Protein AF-A0A537B8C2-F1 (afdb_monomer)

Sequence (230 aa):
YSGAIWTQGSPRIEETVYWLNLLIDTTLPICGNASQRQHGMISNDGDKNLVDSTEFIVSRVWADESGNNRVGVVLIQDQRIFSARDVQKADARPGGYTVTGGHGGIVGAVGHEAPPTLTYIPARRHTHQSHVNIARLPAEVRGVKRAANHVAMIQVAIKNEAGELLDSAIPKVAIVKDANYSAERINEDLDDGVDLYALISRNLERHPLAGFVLEGHAPFGTITSATRAR

Mean predicted aligned error: 7.42 Å

Foldseek 3Di:
DLEEEAEDADQCQLVVLVVQFQAAQDQHEYEYEYWLDDPPDPPIFRVVQVVQVVLVSVVLLQADPVGGGQATYWYRFPQFTFRSVFWDQQDSDHVRIDGPDPPDGRQWGTDDVDGTDGPDTDPDATHNRRCNYLVNPDQWDWFWADDPPDIDIDIDGQADPVSDGDPLQPEAEDEDEDDLDDPDQDDPDPVVCPVVVVVVNCCRHRPRRYDYDYQADPPPRHHSCVVNVD

Structure (mmCIF, N/CA/C/O backbone):
data_AF-A0A537B8C2-F1
#
_entry.id   AF-A0A537B8C2-F1
#
loop_
_atom_site.group_PDB
_atom_site.id
_atom_site.type_symbol
_atom_site.label_atom_id
_atom_site.label_alt_id
_atom_site.label_comp_id
_atom_site.label_asym_id
_atom_site.label_entity_id
_atom_site.label_seq_id
_atom_site.pdbx_PDB_ins_code
_atom_site.Cartn_x
_atom_site.Cartn_y
_atom_site.Cartn_z
_atom_site.occupancy
_atom_site.B_iso_or_equiv
_atom_site.auth_seq_id
_atom_site.auth_comp_id
_atom_site.auth_asym_id
_atom_site.auth_atom_id
_atom_site.pdbx_PDB_model_num
ATOM 1 N N . TYR A 1 1 ? -12.387 -14.702 9.014 1.00 88.94 1 TYR A N 1
ATOM 2 C CA . TYR A 1 1 ? -11.660 -13.712 9.841 1.00 88.94 1 TYR A CA 1
ATOM 3 C C . TYR A 1 1 ? -12.431 -12.397 9.813 1.00 88.94 1 TYR A C 1
ATOM 5 O O . TYR A 1 1 ? -13.128 -12.163 8.836 1.00 88.94 1 TYR A O 1
ATOM 13 N N . SER A 1 2 ? -12.348 -11.567 10.859 1.00 95.94 2 SER A N 1
ATOM 14 C CA . SER A 1 2 ? -13.041 -10.257 10.910 1.00 95.94 2 SER A CA 1
ATOM 15 C C . SER A 1 2 ? -12.247 -9.121 10.253 1.00 95.94 2 SER A C 1
ATOM 17 O O . SER A 1 2 ? -12.780 -8.043 10.020 1.00 95.94 2 SER A O 1
ATOM 19 N N . GLY A 1 3 ? -10.971 -9.367 9.966 1.00 97.62 3 GLY A N 1
ATOM 20 C CA . GLY A 1 3 ? -10.005 -8.422 9.423 1.00 97.62 3 GLY A CA 1
ATOM 21 C C . GLY A 1 3 ? -8.606 -9.026 9.490 1.00 97.62 3 GLY A C 1
ATOM 22 O O . GLY A 1 3 ? -8.461 -10.200 9.846 1.00 97.62 3 GLY A O 1
ATOM 23 N N . ALA A 1 4 ? -7.591 -8.230 9.172 1.00 98.25 4 ALA A N 1
ATOM 24 C CA . ALA A 1 4 ? -6.191 -8.615 9.299 1.00 98.25 4 ALA A CA 1
ATOM 25 C C . ALA A 1 4 ? -5.355 -7.497 9.933 1.00 98.25 4 ALA A C 1
ATOM 27 O O . ALA A 1 4 ? -5.652 -6.313 9.767 1.00 98.25 4 ALA A O 1
ATOM 28 N N . ILE A 1 5 ? -4.286 -7.893 10.622 1.00 98.38 5 ILE A N 1
ATOM 29 C CA . ILE A 1 5 ? -3.252 -6.992 11.129 1.00 98.38 5 ILE A CA 1
ATOM 30 C C . ILE A 1 5 ? -1.926 -7.374 10.467 1.00 98.38 5 ILE A C 1
ATOM 32 O O . ILE A 1 5 ? -1.531 -8.538 10.497 1.00 98.38 5 ILE A O 1
ATOM 36 N N . TRP A 1 6 ? -1.254 -6.397 9.864 1.00 98.12 6 TRP A N 1
ATOM 37 C CA . TRP A 1 6 ? 0.049 -6.540 9.227 1.00 98.12 6 TRP A CA 1
ATOM 38 C C . TRP A 1 6 ? 1.121 -5.851 10.068 1.00 98.12 6 TRP A C 1
ATOM 40 O O . TRP A 1 6 ?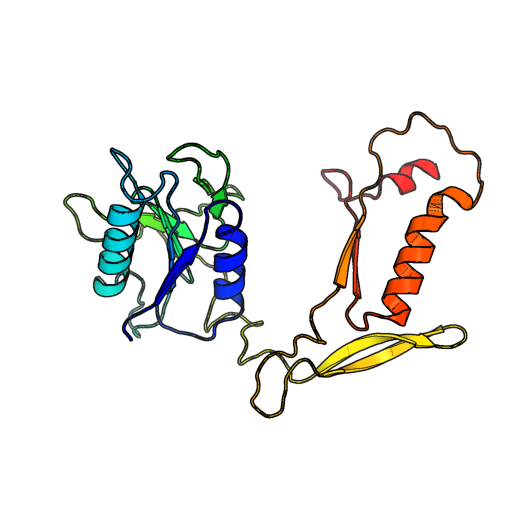 1.144 -4.623 10.169 1.00 98.12 6 TRP A O 1
ATOM 50 N N . THR A 1 7 ? 2.029 -6.627 10.655 1.00 96.75 7 THR A N 1
ATOM 51 C CA . THR A 1 7 ? 3.142 -6.090 11.440 1.00 96.75 7 THR A CA 1
ATOM 52 C C . THR A 1 7 ? 4.403 -5.979 10.590 1.00 96.75 7 THR A C 1
ATOM 54 O O . THR A 1 7 ? 4.792 -6.911 9.888 1.00 96.75 7 THR A O 1
ATOM 57 N N . GLN A 1 8 ? 5.069 -4.827 10.643 1.00 95.19 8 GLN A N 1
ATOM 58 C CA . GLN A 1 8 ? 6.345 -4.613 9.959 1.00 95.19 8 GLN A CA 1
ATOM 59 C C . GLN A 1 8 ? 7.176 -3.550 10.680 1.00 95.19 8 GLN A C 1
ATOM 61 O O . GLN A 1 8 ? 6.652 -2.694 11.392 1.00 95.19 8 GLN A O 1
ATOM 66 N N . GLY A 1 9 ? 8.492 -3.576 10.456 1.00 92.19 9 GLY A N 1
ATOM 67 C CA . GLY A 1 9 ? 9.365 -2.464 10.814 1.00 92.19 9 GLY A CA 1
ATOM 68 C C . GLY A 1 9 ? 8.898 -1.143 10.192 1.00 92.19 9 GLY A C 1
ATOM 69 O O . GLY A 1 9 ? 8.487 -1.088 9.030 1.00 92.19 9 GLY A O 1
ATOM 70 N N . SER A 1 10 ? 9.002 -0.067 10.970 1.00 90.06 10 SER A N 1
ATOM 71 C CA . SER A 1 10 ? 8.482 1.250 10.605 1.00 90.06 10 SER A CA 1
ATOM 72 C C . SER A 1 10 ? 9.008 1.870 9.299 1.00 90.06 10 SER A C 1
ATOM 74 O O . SER A 1 10 ? 8.207 2.558 8.664 1.00 90.06 10 SER A O 1
ATOM 76 N N . PRO A 1 11 ? 10.259 1.643 8.828 1.00 87.62 11 PRO A N 1
ATOM 77 C CA . PRO A 1 11 ? 10.802 2.391 7.686 1.00 87.62 11 PRO A CA 1
ATOM 78 C C . PRO A 1 11 ? 10.125 2.140 6.337 1.00 87.62 11 PRO A C 1
ATOM 80 O O . PRO A 1 11 ? 10.285 2.946 5.430 1.00 87.62 11 PRO A O 1
ATOM 83 N N . ARG A 1 12 ? 9.436 1.004 6.166 1.00 91.75 12 ARG A N 1
ATOM 84 C CA . ARG A 1 12 ? 8.855 0.598 4.871 1.00 91.75 12 ARG A CA 1
ATOM 85 C C . ARG A 1 12 ? 7.391 0.188 4.961 1.00 91.75 12 ARG A C 1
ATOM 87 O O . ARG A 1 12 ? 6.824 -0.274 3.977 1.00 91.75 12 ARG A O 1
ATOM 94 N N . ILE A 1 13 ? 6.772 0.346 6.131 1.00 96.06 13 ILE A N 1
ATOM 95 C CA . ILE A 1 13 ? 5.394 -0.103 6.319 1.00 96.06 13 ILE A CA 1
ATOM 96 C C . ILE A 1 13 ? 4.405 0.658 5.443 1.00 96.06 13 ILE A C 1
ATOM 98 O O . ILE A 1 13 ? 3.486 0.031 4.934 1.00 96.06 13 ILE A O 1
ATOM 102 N N . GLU A 1 14 ? 4.627 1.954 5.200 1.00 95.19 14 GLU A N 1
ATOM 103 C CA . GLU A 1 14 ? 3.802 2.774 4.299 1.00 95.19 14 GLU A CA 1
ATOM 104 C C . GLU A 1 14 ? 3.736 2.210 2.873 1.00 95.19 14 GLU A C 1
ATOM 106 O O . GLU A 1 14 ? 2.658 2.135 2.288 1.00 95.19 14 GLU A O 1
ATOM 111 N N . GLU A 1 15 ? 4.864 1.723 2.346 1.00 95.75 15 GLU A N 1
ATOM 112 C CA . GLU A 1 15 ? 4.947 1.119 1.014 1.00 95.75 15 GLU A CA 1
ATOM 113 C C . GLU A 1 15 ? 4.133 -0.177 0.970 1.00 95.75 15 GLU A C 1
ATOM 115 O O . GLU A 1 15 ? 3.332 -0.391 0.057 1.00 95.75 15 GLU A O 1
ATOM 120 N N . THR A 1 16 ? 4.289 -1.023 1.992 1.00 97.50 16 THR A N 1
ATOM 121 C CA . THR A 1 16 ? 3.580 -2.300 2.079 1.00 97.50 16 THR A CA 1
ATOM 122 C C . THR A 1 16 ? 2.079 -2.105 2.250 1.00 97.50 16 THR A C 1
ATOM 124 O O . THR A 1 16 ? 1.299 -2.729 1.534 1.00 97.50 16 THR A O 1
ATOM 127 N N . VAL A 1 17 ? 1.638 -1.233 3.164 1.00 98.25 17 VAL A N 1
ATOM 128 C CA . VAL A 1 17 ? 0.199 -1.010 3.375 1.00 98.25 17 VAL A CA 1
ATOM 129 C C . VAL A 1 17 ? -0.439 -0.368 2.154 1.00 98.25 17 VAL A C 1
ATOM 131 O O . VAL A 1 17 ? -1.565 -0.729 1.819 1.00 98.25 17 VAL A O 1
ATOM 134 N N . TYR A 1 18 ? 0.270 0.510 1.437 1.00 97.56 18 TYR A N 1
ATOM 135 C CA . TYR A 1 18 ? -0.230 1.060 0.183 1.00 97.56 18 TYR A CA 1
ATOM 136 C C . TYR A 1 18 ? -0.328 -0.006 -0.913 1.00 97.56 18 TYR A C 1
ATOM 138 O O . TYR A 1 18 ? -1.327 -0.068 -1.629 1.00 97.56 18 TYR A O 1
ATOM 146 N N . TRP A 1 19 ? 0.653 -0.903 -1.007 1.00 96.69 19 TRP A N 1
ATOM 147 C CA . TRP A 1 19 ? 0.599 -2.044 -1.920 1.00 96.69 19 TRP A CA 1
ATOM 148 C C . TRP A 1 19 ? -0.596 -2.961 -1.618 1.00 96.69 19 TRP A C 1
ATOM 150 O O . TRP A 1 19 ? -1.370 -3.282 -2.522 1.00 96.69 19 TRP A O 1
ATOM 160 N N . LEU A 1 20 ? -0.826 -3.297 -0.344 1.00 98.19 20 LEU A N 1
ATOM 161 C CA . LEU A 1 20 ? -2.000 -4.063 0.091 1.00 98.19 20 LEU A CA 1
ATOM 162 C C . LEU A 1 20 ? -3.306 -3.323 -0.231 1.00 98.19 20 LEU A C 1
ATOM 164 O O . LEU A 1 20 ? -4.271 -3.937 -0.685 1.00 98.19 20 LEU A O 1
ATOM 168 N N . ASN A 1 21 ? -3.314 -1.997 -0.061 1.00 98.38 21 ASN A N 1
ATOM 169 C CA . ASN A 1 21 ? -4.445 -1.128 -0.378 1.00 98.38 21 ASN A CA 1
ATOM 170 C C . ASN A 1 21 ? -4.826 -1.144 -1.857 1.00 98.38 21 ASN A C 1
ATOM 172 O O . ASN A 1 21 ? -5.974 -0.863 -2.193 1.00 98.38 21 ASN A O 1
ATOM 176 N N . LEU A 1 22 ? -3.886 -1.459 -2.743 1.00 98.00 22 LEU A N 1
ATOM 177 C CA . LEU A 1 22 ? -4.133 -1.547 -4.176 1.00 98.00 22 LEU A CA 1
ATOM 178 C C . LEU A 1 22 ? -4.439 -2.973 -4.629 1.00 98.00 22 LEU A C 1
ATOM 180 O O . LEU A 1 22 ? -5.329 -3.143 -5.463 1.00 98.00 22 LEU A O 1
ATOM 184 N N . LEU A 1 23 ? -3.713 -3.970 -4.117 1.00 96.12 23 LEU A N 1
ATOM 185 C CA . LEU A 1 23 ? -3.733 -5.320 -4.679 1.00 96.12 23 LEU A CA 1
ATOM 186 C C . LEU A 1 23 ? -4.721 -6.278 -4.016 1.00 96.12 23 LEU A C 1
ATOM 188 O O . LEU A 1 23 ? -5.225 -7.168 -4.698 1.00 96.12 23 LEU A O 1
ATOM 192 N N . ILE A 1 24 ? -5.018 -6.137 -2.723 1.00 96.94 24 ILE A N 1
ATOM 193 C CA . ILE A 1 24 ? -5.863 -7.121 -2.038 1.00 96.94 24 ILE A CA 1
ATOM 194 C C . ILE A 1 24 ? -7.338 -6.875 -2.364 1.00 96.94 24 ILE A C 1
ATOM 196 O O . ILE A 1 24 ? -7.911 -5.842 -2.015 1.00 96.94 24 ILE A O 1
ATOM 200 N N . ASP A 1 25 ? -7.972 -7.855 -3.006 1.00 96.81 25 ASP A N 1
ATOM 201 C CA . ASP A 1 25 ? -9.409 -7.847 -3.272 1.00 96.81 25 ASP A CA 1
ATOM 202 C C . ASP A 1 25 ? -10.185 -8.307 -2.029 1.00 96.81 25 ASP A C 1
ATOM 204 O O . ASP A 1 25 ? -10.478 -9.485 -1.847 1.00 96.81 25 ASP A O 1
ATOM 208 N N . THR A 1 26 ? -10.445 -7.374 -1.112 1.00 97.75 26 THR A N 1
ATOM 209 C CA . THR A 1 26 ? -11.178 -7.651 0.129 1.00 97.75 26 THR A CA 1
ATOM 210 C C . THR A 1 26 ? -12.122 -6.515 0.505 1.00 97.75 26 THR A C 1
ATOM 212 O O . THR A 1 26 ? -11.837 -5.332 0.284 1.00 97.75 26 THR A O 1
ATOM 215 N N . THR A 1 27 ? -13.250 -6.881 1.106 1.00 98.06 27 THR A N 1
ATOM 216 C CA . THR A 1 27 ? -14.189 -5.963 1.763 1.00 98.06 27 THR A CA 1
ATOM 217 C C . THR A 1 27 ? -13.950 -5.874 3.270 1.00 98.06 27 THR A C 1
ATOM 219 O O . THR A 1 27 ? -14.636 -5.107 3.935 1.00 98.06 27 THR A O 1
ATOM 222 N N . LEU A 1 28 ? -12.990 -6.627 3.815 1.00 98.44 28 LEU A N 1
ATOM 223 C CA . LEU A 1 28 ? -12.627 -6.622 5.233 1.00 98.44 28 LEU A CA 1
ATOM 224 C C . LEU A 1 28 ? -11.481 -5.629 5.516 1.00 98.44 28 LEU A C 1
ATOM 226 O O . LEU A 1 28 ? -10.719 -5.287 4.606 1.00 98.44 28 LEU A O 1
ATOM 230 N N . PRO A 1 29 ? -11.338 -5.138 6.758 1.00 98.31 29 PRO A N 1
ATOM 231 C CA . PRO A 1 29 ? -10.298 -4.186 7.124 1.00 98.31 29 PRO A CA 1
ATOM 232 C C . PRO A 1 29 ? -8.931 -4.868 7.209 1.00 98.31 29 PRO A C 1
ATOM 234 O O . PRO A 1 29 ? -8.807 -6.010 7.661 1.00 98.31 29 PRO A O 1
ATOM 237 N N . ILE A 1 30 ? -7.894 -4.123 6.834 1.00 98.69 30 ILE A N 1
ATOM 238 C CA . ILE A 1 30 ? -6.497 -4.480 7.080 1.00 98.69 30 ILE A CA 1
ATOM 239 C C . ILE A 1 30 ? -5.852 -3.297 7.797 1.00 98.69 30 ILE A C 1
ATOM 241 O O . ILE A 1 30 ? -5.922 -2.167 7.309 1.00 98.69 30 ILE A O 1
ATOM 245 N N . CYS A 1 31 ? -5.230 -3.564 8.941 1.00 98.50 31 CYS A N 1
ATOM 246 C CA . CYS A 1 31 ? -4.504 -2.570 9.725 1.00 98.50 31 CYS A CA 1
ATOM 247 C C . CYS A 1 31 ? -3.008 -2.870 9.663 1.00 98.50 31 CYS A C 1
ATOM 249 O O . CYS A 1 31 ? -2.581 -3.961 10.025 1.00 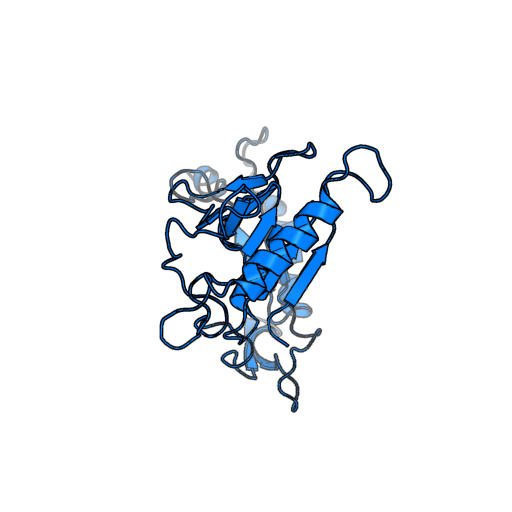98.50 31 CYS A O 1
ATOM 251 N N . GLY A 1 32 ? -2.199 -1.920 9.216 1.00 98.19 32 GLY A N 1
ATOM 252 C CA . GLY A 1 32 ? -0.763 -1.948 9.436 1.00 98.19 32 GLY A CA 1
ATOM 253 C C . GLY A 1 32 ? -0.435 -1.530 10.865 1.00 98.19 32 GLY A C 1
ATOM 254 O O . GLY A 1 32 ? -1.047 -0.596 11.390 1.00 98.19 32 GLY A O 1
ATOM 255 N N . ASN A 1 33 ? 0.582 -2.155 11.451 1.00 95.81 33 ASN A N 1
ATOM 256 C CA . ASN A 1 33 ? 1.179 -1.733 12.710 1.00 95.81 33 ASN A CA 1
ATOM 257 C C . ASN A 1 33 ? 2.699 -1.804 12.659 1.00 95.81 33 ASN A C 1
ATOM 259 O O . ASN A 1 33 ? 3.298 -2.787 12.218 1.00 95.81 33 ASN A O 1
ATOM 263 N N . ALA A 1 34 ? 3.310 -0.759 13.197 1.00 94.44 34 ALA A N 1
ATOM 264 C CA . ALA A 1 34 ? 4.724 -0.717 13.505 1.00 94.44 34 ALA A CA 1
ATOM 265 C C . ALA A 1 34 ? 4.906 -0.366 14.985 1.00 94.44 34 ALA A C 1
ATOM 267 O O . ALA A 1 34 ? 3.957 0.002 15.678 1.00 94.44 34 ALA A O 1
ATOM 268 N N . SER A 1 35 ? 6.144 -0.472 15.451 1.00 93.06 35 SER A N 1
ATOM 269 C CA . SER A 1 35 ? 6.552 -0.012 16.773 1.00 93.06 35 SER A CA 1
ATOM 270 C C . SER A 1 35 ? 7.834 0.791 16.623 1.00 93.06 35 SER A C 1
ATOM 272 O O . SER A 1 35 ? 8.754 0.366 15.920 1.00 93.06 35 SER A O 1
ATOM 274 N N . GLN A 1 36 ? 7.890 1.959 17.251 1.00 90.56 36 GLN A N 1
ATOM 275 C CA . GLN A 1 36 ? 9.071 2.821 17.259 1.00 90.56 36 GLN A CA 1
ATOM 276 C C . GLN A 1 36 ? 10.069 2.382 18.323 1.00 90.56 36 GLN A C 1
ATOM 278 O O . GLN A 1 36 ? 11.278 2.550 18.162 1.00 90.56 36 GLN A O 1
ATOM 283 N N . ARG A 1 37 ? 9.567 1.780 19.398 1.00 90.88 37 ARG A N 1
ATOM 284 C CA . ARG A 1 37 ? 10.369 1.112 20.419 1.00 90.88 37 ARG A CA 1
ATOM 285 C C . ARG A 1 37 ? 10.285 -0.402 20.246 1.00 90.88 37 ARG A C 1
ATOM 287 O O . ARG A 1 37 ? 9.226 -0.942 19.947 1.00 90.88 37 ARG A O 1
ATOM 294 N N . GLN A 1 38 ? 11.403 -1.093 20.441 1.00 90.69 38 GLN A N 1
ATOM 295 C CA . GLN A 1 38 ? 11.427 -2.553 20.506 1.00 90.69 38 GLN A CA 1
ATOM 296 C C . GLN A 1 38 ? 10.495 -3.075 21.607 1.00 90.69 38 GLN A C 1
ATOM 298 O O . GLN A 1 38 ? 10.299 -2.429 22.640 1.00 90.69 38 GLN A O 1
ATOM 303 N N . HIS A 1 39 ? 9.937 -4.260 21.373 1.00 90.94 39 HIS A N 1
ATOM 304 C CA . HIS A 1 39 ? 9.115 -4.950 22.358 1.00 90.94 39 HIS A CA 1
ATOM 305 C C . HIS A 1 39 ? 9.926 -5.227 23.637 1.00 90.94 39 HIS A C 1
ATOM 307 O O . HIS A 1 39 ? 11.108 -5.563 23.566 1.00 90.94 39 HIS A O 1
ATOM 313 N N . GLY A 1 40 ? 9.301 -5.040 24.802 1.00 91.31 40 GLY A N 1
ATOM 314 C CA . GLY A 1 40 ? 9.943 -5.184 26.114 1.00 91.31 40 GLY A CA 1
ATOM 315 C C . GLY A 1 40 ? 10.698 -3.949 26.629 1.00 91.31 40 GLY A C 1
ATOM 316 O O . GLY A 1 40 ? 11.124 -3.948 27.782 1.00 91.31 40 GLY A O 1
ATOM 317 N N . MET A 1 41 ? 10.854 -2.882 25.834 1.00 93.44 41 MET A N 1
ATOM 318 C CA . MET A 1 41 ? 11.378 -1.610 26.351 1.00 93.44 41 MET A CA 1
ATOM 319 C C . MET A 1 41 ? 10.313 -0.841 27.137 1.00 93.44 41 MET A C 1
ATOM 321 O O . MET A 1 41 ? 9.125 -0.916 26.832 1.00 93.44 41 MET A O 1
ATOM 325 N N . ILE A 1 42 ? 10.754 -0.027 28.103 1.00 93.25 42 ILE A N 1
ATOM 326 C CA . ILE A 1 42 ? 9.867 0.887 28.832 1.00 93.25 42 ILE A CA 1
ATOM 327 C C . ILE A 1 42 ? 9.129 1.791 27.833 1.00 93.25 42 ILE A C 1
ATOM 329 O O . ILE A 1 42 ? 9.743 2.416 26.962 1.00 93.25 42 ILE A O 1
ATOM 333 N N . SER A 1 43 ? 7.807 1.863 27.996 1.00 91.25 43 SER A N 1
ATOM 334 C CA . SER A 1 43 ? 6.903 2.669 27.170 1.00 91.25 43 SER A CA 1
ATOM 335 C C . SER A 1 43 ? 6.936 2.307 25.678 1.00 91.25 43 SER A C 1
ATOM 337 O O . SER A 1 43 ? 6.921 3.201 24.822 1.00 91.25 43 SER A O 1
ATOM 339 N N . ASN A 1 44 ? 7.015 1.011 25.351 1.00 92.50 44 ASN A N 1
ATOM 340 C CA . ASN A 1 44 ? 6.844 0.540 23.980 1.00 92.50 44 ASN A CA 1
ATOM 341 C C . ASN A 1 44 ? 5.430 0.839 23.457 1.00 92.50 44 ASN A C 1
ATOM 343 O O . ASN A 1 44 ? 4.440 0.697 24.166 1.00 92.50 44 ASN A O 1
ATOM 347 N N . ASP A 1 45 ? 5.350 1.259 22.198 1.00 92.31 45 ASP A N 1
ATOM 348 C CA . ASP A 1 45 ? 4.105 1.637 21.526 1.00 92.31 45 ASP A CA 1
ATOM 349 C C . ASP A 1 45 ? 3.405 0.443 20.853 1.00 92.31 45 ASP A C 1
ATOM 351 O O . ASP A 1 45 ? 2.181 0.422 20.738 1.00 92.31 45 ASP A O 1
ATOM 355 N N . GLY A 1 46 ? 4.165 -0.591 20.474 1.00 93.94 46 GLY A N 1
ATOM 356 C CA . GLY A 1 46 ? 3.663 -1.730 19.702 1.00 93.94 46 GLY A CA 1
ATOM 357 C C . GLY A 1 46 ? 2.457 -2.453 20.307 1.00 93.94 46 GLY A C 1
ATOM 358 O O . GLY A 1 46 ? 1.512 -2.749 19.580 1.00 93.94 46 GLY A O 1
ATOM 359 N N . ASP A 1 47 ? 2.447 -2.703 21.619 1.00 94.12 47 ASP A N 1
ATOM 360 C CA . ASP A 1 47 ? 1.370 -3.482 22.248 1.00 94.12 47 ASP A CA 1
ATOM 361 C C . ASP A 1 47 ? 0.042 -2.717 22.191 1.00 94.12 47 ASP A C 1
ATOM 363 O O . ASP A 1 47 ? -0.995 -3.275 21.827 1.00 94.12 47 ASP A O 1
ATOM 367 N N . LYS A 1 48 ? 0.085 -1.405 22.458 1.00 93.81 48 LYS A N 1
ATOM 368 C CA . LYS A 1 48 ? -1.090 -0.536 22.361 1.00 93.81 48 LYS A CA 1
ATOM 369 C C . LYS A 1 48 ? -1.576 -0.407 20.918 1.00 93.81 48 LYS A C 1
ATOM 371 O O . LYS A 1 48 ? -2.777 -0.495 20.691 1.00 93.81 48 LYS A O 1
ATOM 376 N N . ASN A 1 49 ? -0.671 -0.294 19.946 1.00 94.94 49 ASN A N 1
ATOM 377 C CA . ASN A 1 49 ? -1.034 -0.226 18.525 1.00 94.94 49 ASN A CA 1
ATOM 378 C C . ASN A 1 49 ? -1.789 -1.476 18.041 1.00 94.94 49 ASN A C 1
ATOM 380 O O . ASN A 1 49 ? -2.737 -1.375 17.256 1.00 94.94 49 ASN A O 1
ATOM 384 N N . LEU A 1 50 ? -1.391 -2.661 18.517 1.00 95.94 50 LEU A N 1
ATOM 385 C CA . LEU A 1 50 ? -2.070 -3.921 18.199 1.00 95.94 50 LEU A CA 1
ATOM 386 C C . LEU A 1 50 ? -3.472 -3.992 18.818 1.00 95.94 50 LEU A C 1
ATOM 388 O O . LEU A 1 50 ? -4.421 -4.410 18.145 1.00 95.94 50 LEU A O 1
ATOM 392 N N . VAL A 1 51 ? -3.617 -3.558 20.075 1.00 95.94 51 VAL A N 1
ATOM 393 C CA . VAL A 1 51 ? -4.926 -3.456 20.742 1.00 95.94 51 VAL A CA 1
ATOM 394 C C . VAL A 1 51 ? -5.825 -2.478 19.991 1.00 95.94 51 VAL A C 1
ATOM 396 O O . VAL A 1 51 ? -6.934 -2.846 19.616 1.00 95.94 51 VAL A O 1
ATOM 399 N N . ASP A 1 52 ? -5.312 -1.298 19.651 1.00 97.06 52 ASP A N 1
ATOM 400 C CA . ASP A 1 52 ? -6.034 -0.269 18.897 1.00 97.06 52 ASP A CA 1
ATOM 401 C C . ASP A 1 52 ? -6.518 -0.778 17.534 1.00 97.06 52 ASP A C 1
ATOM 403 O O . ASP A 1 52 ? -7.640 -0.515 17.104 1.00 97.06 52 ASP A O 1
ATOM 407 N N . SER A 1 53 ? -5.706 -1.585 16.858 1.00 97.56 53 SER A N 1
ATOM 408 C CA . SER A 1 53 ? -6.100 -2.180 15.576 1.00 97.56 53 SER A CA 1
ATOM 409 C C . SER A 1 53 ? -7.182 -3.238 15.738 1.00 97.56 53 SER A C 1
ATOM 411 O O . SER A 1 53 ? -8.093 -3.333 14.916 1.00 97.56 53 SER A O 1
ATOM 413 N N . THR A 1 54 ? -7.126 -4.001 16.827 1.00 97.19 54 THR A N 1
ATOM 414 C CA . THR A 1 54 ? -8.168 -4.971 17.175 1.00 97.19 54 THR A CA 1
ATOM 415 C C . THR A 1 54 ? -9.482 -4.262 17.504 1.00 97.19 54 THR A C 1
ATOM 417 O O . THR A 1 54 ? -10.521 -4.629 16.953 1.00 97.19 54 THR A O 1
ATOM 420 N N . GLU A 1 55 ? -9.444 -3.210 18.326 1.00 97.00 55 GLU A N 1
ATOM 421 C CA . GLU A 1 55 ? -10.606 -2.372 18.648 1.00 97.00 55 GLU A CA 1
ATOM 422 C C . GLU A 1 55 ? -11.230 -1.780 17.384 1.00 97.00 55 GLU A C 1
ATOM 424 O O . GLU A 1 55 ? -12.442 -1.877 17.179 1.00 97.00 55 GLU A O 1
ATOM 429 N N . PHE A 1 56 ? -10.408 -1.233 16.489 1.00 98.00 56 PHE A N 1
ATOM 430 C CA . PHE A 1 56 ? -10.866 -0.706 15.211 1.00 98.00 56 PHE A CA 1
ATOM 431 C C . PHE A 1 56 ? -11.570 -1.771 14.361 1.00 98.00 56 PHE A C 1
ATOM 433 O O . PHE A 1 56 ? -12.693 -1.540 13.904 1.00 98.00 56 PHE A O 1
ATOM 440 N N . ILE A 1 57 ? -10.967 -2.951 14.185 1.00 98.00 57 ILE A N 1
ATOM 441 C CA . ILE A 1 57 ? -11.554 -4.052 13.405 1.00 98.00 57 ILE A CA 1
ATOM 442 C C . ILE A 1 57 ? -12.903 -4.479 13.997 1.00 98.00 57 ILE A C 1
ATOM 444 O O . ILE A 1 57 ? -13.886 -4.596 13.260 1.00 98.00 57 ILE A O 1
ATOM 448 N N . VAL A 1 58 ? -12.970 -4.678 15.316 1.00 97.06 58 VAL A N 1
ATOM 449 C CA . VAL A 1 58 ? -14.172 -5.165 16.012 1.00 97.06 58 VAL A CA 1
ATOM 450 C C . VAL A 1 58 ? -15.280 -4.111 16.059 1.00 97.06 58 VAL A C 1
ATOM 452 O O . VAL A 1 58 ? -16.450 -4.470 15.954 1.00 97.06 58 VAL A O 1
ATOM 455 N N . SER A 1 59 ? -14.940 -2.819 16.130 1.00 96.62 59 SER A N 1
ATOM 456 C CA . SER A 1 59 ? -15.923 -1.722 16.160 1.00 96.62 59 SER A CA 1
ATOM 457 C C . SER A 1 59 ? -16.803 -1.638 14.912 1.00 96.62 59 SER A C 1
ATOM 459 O O . SER A 1 59 ? -17.876 -1.041 14.952 1.00 96.62 59 SER A O 1
ATOM 461 N N . ARG A 1 60 ? -16.333 -2.186 13.782 1.00 97.50 60 ARG A N 1
ATOM 462 C CA . ARG A 1 60 ? -16.955 -2.055 12.455 1.00 97.50 60 ARG A CA 1
ATOM 463 C C . ARG A 1 60 ? -17.163 -0.616 11.974 1.00 97.50 60 ARG A C 1
ATOM 465 O O . ARG A 1 60 ? -17.834 -0.423 10.965 1.00 97.50 60 ARG A O 1
ATOM 472 N N . VAL A 1 61 ? -16.535 0.389 12.596 1.00 97.25 61 VAL A N 1
ATOM 473 C CA . VAL A 1 61 ? -16.633 1.790 12.140 1.00 97.25 61 VAL A CA 1
ATOM 474 C C 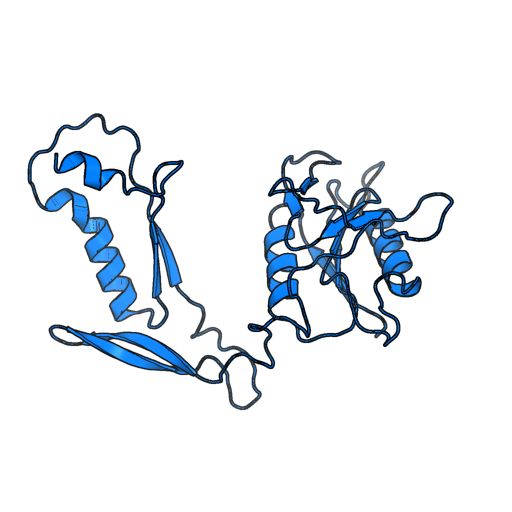. VAL A 1 61 ? -16.137 1.954 10.693 1.00 97.25 61 VAL A C 1
ATOM 476 O O . VAL A 1 61 ? -16.638 2.786 9.939 1.00 97.25 61 VAL A O 1
ATOM 479 N N . TRP A 1 62 ? -15.208 1.094 10.269 1.00 97.81 62 TRP A N 1
ATOM 480 C CA . TRP A 1 62 ? -14.668 0.993 8.912 1.00 97.81 62 TRP A CA 1
ATOM 481 C C . TRP A 1 62 ? -15.667 0.514 7.851 1.00 97.81 62 TRP A C 1
ATOM 483 O O . TRP A 1 62 ? -15.368 0.644 6.664 1.00 97.81 62 TRP A O 1
ATOM 493 N N . ALA A 1 63 ? -16.803 -0.066 8.246 1.00 98.12 63 ALA A N 1
ATOM 494 C CA . ALA A 1 63 ? -17.763 -0.693 7.344 1.00 98.12 63 ALA A CA 1
ATOM 495 C C . ALA A 1 63 ? -18.881 0.281 6.949 1.00 98.12 63 ALA A C 1
ATOM 497 O O . ALA A 1 63 ? -19.381 1.023 7.793 1.00 98.12 63 ALA A O 1
ATOM 498 N N . ASP A 1 64 ? -19.285 0.282 5.682 1.00 97.25 64 ASP A N 1
ATOM 499 C CA . ASP A 1 64 ? -20.495 0.970 5.228 1.00 97.25 64 ASP A CA 1
ATOM 500 C C . ASP A 1 64 ? -21.781 0.217 5.630 1.00 97.25 64 ASP A C 1
ATOM 502 O O . ASP A 1 64 ? -21.739 -0.809 6.312 1.00 97.25 64 ASP A O 1
ATOM 506 N N . GLU A 1 65 ? -22.940 0.728 5.207 1.00 96.88 65 GLU A N 1
ATOM 507 C CA . GLU A 1 65 ? -24.252 0.119 5.484 1.00 96.88 65 GLU A CA 1
ATOM 508 C C . GLU A 1 65 ? -24.387 -1.306 4.926 1.00 96.88 65 GLU A C 1
ATOM 510 O O . GLU A 1 65 ? -25.119 -2.125 5.477 1.00 96.88 65 GLU A O 1
ATOM 515 N N . SER A 1 66 ? -23.653 -1.623 3.856 1.00 97.25 66 SER A N 1
ATOM 516 C CA . SER A 1 66 ? -23.597 -2.960 3.254 1.00 97.25 66 SER A CA 1
ATOM 517 C C . SER A 1 66 ? -22.531 -3.853 3.899 1.00 97.25 66 SER A C 1
ATOM 519 O O . SER A 1 66 ? -22.356 -5.003 3.499 1.00 97.25 66 SER A O 1
ATOM 521 N N . GLY A 1 67 ? -21.812 -3.352 4.904 1.00 97.12 67 GLY A N 1
ATOM 522 C CA . GLY A 1 67 ? -20.739 -4.067 5.578 1.00 97.12 67 GLY A CA 1
ATOM 523 C C . GLY A 1 67 ? -19.407 -4.058 4.826 1.00 97.12 67 GLY A C 1
ATOM 524 O O . GLY A 1 67 ? -18.493 -4.767 5.251 1.00 97.12 67 GLY A O 1
ATOM 525 N N . ASN A 1 68 ? -19.276 -3.281 3.748 1.00 97.69 68 ASN A N 1
ATOM 526 C CA . ASN A 1 68 ? -18.059 -3.211 2.947 1.00 97.69 68 ASN A CA 1
ATOM 527 C C . ASN A 1 68 ? -17.074 -2.194 3.517 1.00 97.69 68 ASN A C 1
ATOM 529 O O . ASN A 1 68 ? -17.454 -1.153 4.052 1.00 97.69 68 ASN A O 1
ATOM 533 N N . ASN A 1 69 ? -15.783 -2.477 3.361 1.00 97.81 69 ASN A N 1
ATOM 534 C CA . ASN A 1 69 ? -14.732 -1.546 3.740 1.00 97.81 69 ASN A CA 1
ATOM 535 C C . ASN A 1 69 ? -14.841 -0.238 2.945 1.00 97.81 69 ASN A C 1
ATOM 537 O O . ASN A 1 69 ? -14.704 -0.245 1.726 1.00 97.81 69 ASN A O 1
ATOM 541 N N . ARG A 1 70 ? -15.043 0.880 3.649 1.00 97.12 70 ARG A N 1
ATOM 542 C CA . ARG A 1 70 ? -15.108 2.235 3.074 1.00 97.12 70 ARG A CA 1
ATOM 543 C C . ARG A 1 70 ? -13.843 3.065 3.296 1.00 97.12 70 ARG A C 1
ATOM 545 O O . ARG A 1 70 ? -13.758 4.170 2.789 1.00 97.12 70 ARG A O 1
ATOM 552 N N . VAL A 1 71 ? -12.875 2.570 4.064 1.00 97.06 71 VAL A N 1
ATOM 553 C CA . VAL A 1 71 ? -11.665 3.324 4.453 1.00 97.06 71 VAL A CA 1
ATOM 554 C C . VAL A 1 71 ? -10.373 2.786 3.845 1.00 97.06 71 VAL A C 1
ATOM 556 O O . VAL A 1 71 ? -9.347 3.460 3.893 1.00 97.06 71 VAL A O 1
ATOM 559 N N . GLY A 1 72 ? -10.420 1.588 3.269 1.00 97.69 72 GLY A N 1
ATOM 560 C CA . GLY A 1 72 ? -9.272 0.894 2.707 1.00 97.69 72 GLY A CA 1
ATOM 561 C C . GLY A 1 72 ? -8.402 0.242 3.767 1.00 97.69 72 GLY A C 1
ATOM 562 O O . GLY A 1 72 ? -8.865 -0.135 4.847 1.00 97.69 72 GLY A O 1
ATOM 563 N N . VAL A 1 73 ? -7.139 0.043 3.417 1.00 98.56 73 VAL A N 1
ATOM 564 C CA . VAL A 1 73 ? -6.097 -0.351 4.361 1.00 98.56 73 VAL A CA 1
ATOM 565 C C . VAL A 1 73 ? -5.685 0.892 5.137 1.00 98.56 73 VAL A C 1
ATOM 567 O O . VAL A 1 73 ? -5.529 1.974 4.565 1.00 98.56 73 VAL A O 1
ATOM 570 N N . VAL A 1 74 ? -5.500 0.735 6.441 1.00 98.38 74 VAL A N 1
ATOM 571 C CA . VAL A 1 74 ? -5.091 1.822 7.331 1.00 98.38 74 VAL A CA 1
ATOM 572 C C . VAL A 1 74 ? -3.799 1.461 8.047 1.00 98.38 74 VAL A C 1
ATOM 574 O O . VAL A 1 74 ? -3.539 0.289 8.292 1.00 98.38 74 VAL A O 1
ATOM 577 N N . LEU A 1 75 ? -2.987 2.451 8.404 1.00 98.00 75 LEU A N 1
ATOM 578 C CA . LEU A 1 75 ? -1.919 2.303 9.391 1.00 98.00 75 LEU A CA 1
ATOM 579 C C . LEU A 1 75 ? -2.438 2.864 10.715 1.00 98.00 75 LEU A C 1
ATOM 581 O O . LEU A 1 75 ? -2.805 4.037 10.770 1.00 98.00 75 LEU A O 1
ATOM 585 N N . ILE A 1 76 ? -2.475 2.048 11.767 1.00 97.19 76 ILE A N 1
ATOM 586 C CA . ILE A 1 76 ? -2.868 2.503 13.105 1.00 97.19 76 ILE A CA 1
ATOM 587 C C . ILE A 1 76 ? -1.613 2.630 13.957 1.00 97.19 76 ILE A C 1
ATOM 589 O O . ILE A 1 76 ? -0.884 1.660 14.182 1.00 97.19 76 ILE A O 1
ATOM 593 N N . GLN A 1 77 ? -1.340 3.857 14.383 1.00 95.06 77 GLN A N 1
ATOM 594 C CA . GLN A 1 77 ? -0.146 4.207 15.138 1.00 95.06 77 GLN A CA 1
ATOM 595 C C . GLN A 1 77 ? -0.428 5.456 15.969 1.00 95.06 77 GLN A C 1
ATOM 597 O O . GLN A 1 77 ? -1.084 6.383 15.489 1.00 95.06 77 GLN A O 1
ATOM 602 N N . ASP A 1 78 ? 0.056 5.472 17.209 1.00 92.62 78 ASP A N 1
ATOM 603 C CA . ASP A 1 78 ? -0.106 6.579 18.150 1.00 92.62 78 ASP A CA 1
ATOM 604 C C . ASP A 1 78 ? -1.584 7.010 18.262 1.00 92.62 78 ASP A C 1
ATOM 606 O O . ASP A 1 78 ? -1.907 8.198 18.184 1.00 92.62 78 ASP A O 1
ATOM 610 N N . GLN A 1 79 ? -2.495 6.025 18.368 1.00 94.62 79 GLN A N 1
ATOM 611 C CA . GLN A 1 79 ? -3.954 6.213 18.478 1.00 94.62 79 GLN A CA 1
ATOM 612 C C . GLN A 1 79 ? -4.616 6.941 17.290 1.00 94.62 79 GLN A C 1
ATOM 614 O O . GLN A 1 79 ? -5.780 7.345 17.351 1.00 94.62 79 GLN A O 1
ATOM 619 N N . ARG A 1 80 ? -3.900 7.098 16.176 1.00 95.56 80 ARG A N 1
ATOM 620 C CA . ARG A 1 80 ? -4.390 7.706 14.937 1.00 95.56 80 ARG A CA 1
ATOM 621 C C . ARG A 1 80 ? -4.586 6.640 13.875 1.00 95.56 80 ARG A C 1
ATOM 623 O O . ARG A 1 80 ? -3.797 5.704 13.762 1.00 95.56 80 ARG A O 1
ATOM 630 N N . ILE A 1 81 ? -5.622 6.819 13.067 1.00 97.31 81 ILE A N 1
ATOM 631 C CA . ILE A 1 81 ? -5.942 5.940 11.945 1.00 97.31 81 ILE A CA 1
ATOM 632 C C . ILE A 1 81 ? -5.518 6.664 10.672 1.00 97.31 81 ILE A C 1
ATOM 634 O O . ILE A 1 81 ? -6.178 7.612 10.252 1.00 97.31 81 ILE A O 1
ATOM 638 N N . PHE A 1 82 ? -4.415 6.250 10.059 1.00 97.44 82 PHE A N 1
ATOM 639 C CA . PHE A 1 82 ? -3.928 6.834 8.814 1.00 97.44 82 PHE A CA 1
ATOM 640 C C . PHE A 1 82 ? -4.403 6.025 7.603 1.00 97.44 82 PHE A C 1
ATOM 642 O O . PHE A 1 82 ? -4.304 4.804 7.593 1.00 97.44 82 PHE A O 1
ATOM 649 N N . SER A 1 83 ? -4.858 6.699 6.552 1.00 97.25 83 SER A N 1
ATOM 650 C CA . SER A 1 83 ? -5.049 6.129 5.217 1.00 97.25 83 SER A CA 1
ATOM 651 C C . SER A 1 83 ? -3.714 5.595 4.695 1.00 97.25 83 SER A C 1
ATOM 653 O O . SER A 1 83 ? -2.731 6.338 4.634 1.00 97.25 83 SER A O 1
ATOM 655 N N . ALA A 1 84 ? -3.678 4.331 4.260 1.00 97.06 84 ALA A N 1
ATOM 656 C CA . ALA A 1 84 ? -2.484 3.735 3.656 1.00 97.06 84 ALA A CA 1
ATOM 657 C C . ALA A 1 84 ? -1.974 4.514 2.436 1.00 97.06 84 ALA A C 1
ATOM 659 O O . ALA A 1 84 ? -0.804 4.420 2.092 1.00 97.06 84 ALA A O 1
ATOM 660 N N . ARG A 1 85 ? -2.849 5.274 1.769 1.00 95.19 85 ARG A N 1
ATOM 661 C CA . ARG A 1 85 ? -2.489 6.079 0.602 1.00 95.19 85 ARG A CA 1
ATOM 662 C C . ARG A 1 85 ? -1.640 7.300 0.952 1.00 95.19 85 ARG A C 1
ATOM 664 O O . ARG A 1 85 ? -0.844 7.729 0.124 1.00 95.19 85 ARG A O 1
ATOM 671 N N . ASP A 1 86 ? -1.866 7.883 2.123 1.00 94.81 86 ASP A N 1
ATOM 672 C CA . ASP A 1 86 ? -1.395 9.237 2.424 1.00 94.81 86 ASP A CA 1
ATOM 673 C C . ASP A 1 86 ? -0.370 9.253 3.568 1.00 94.81 86 ASP A C 1
ATOM 675 O O . ASP A 1 86 ? 0.299 10.265 3.780 1.00 94.81 86 ASP A O 1
ATOM 679 N N . VAL A 1 87 ? -0.219 8.142 4.295 1.00 95.50 87 VAL A N 1
ATOM 680 C CA . VAL A 1 87 ? 0.721 8.014 5.412 1.00 95.50 87 VAL A CA 1
ATOM 681 C C . VAL A 1 87 ? 2.175 7.964 4.950 1.00 95.50 87 VAL A C 1
ATOM 683 O O . VAL A 1 87 ? 2.505 7.287 3.981 1.00 95.50 87 VAL A O 1
ATOM 686 N N . GLN A 1 88 ? 3.052 8.653 5.678 1.00 94.31 88 GLN A N 1
ATOM 687 C CA . GLN A 1 88 ? 4.497 8.613 5.463 1.00 94.31 88 GLN A CA 1
ATOM 688 C C . GLN A 1 88 ? 5.255 8.690 6.792 1.00 94.31 88 GLN A C 1
ATOM 690 O O . GLN A 1 88 ? 4.851 9.383 7.730 1.00 94.31 88 GLN A O 1
ATOM 695 N N . LYS A 1 89 ? 6.400 8.025 6.870 1.00 93.19 89 LYS A N 1
ATOM 696 C CA . LYS A 1 89 ? 7.381 8.124 7.938 1.00 93.19 89 LYS A CA 1
ATOM 697 C C . LYS A 1 89 ? 8.208 9.392 7.748 1.00 93.19 89 LYS A C 1
ATOM 699 O O . LYS A 1 89 ? 9.016 9.495 6.832 1.00 93.19 89 LYS A O 1
ATOM 704 N N . ALA A 1 90 ? 8.019 10.351 8.646 1.00 91.56 90 ALA A N 1
ATOM 705 C CA . ALA A 1 90 ? 8.747 11.618 8.648 1.00 91.56 90 ALA A CA 1
ATOM 706 C C . ALA A 1 90 ? 9.941 11.631 9.612 1.00 91.56 90 ALA A C 1
ATOM 708 O O . ALA A 1 90 ? 10.921 12.326 9.365 1.00 91.56 90 ALA A O 1
ATOM 709 N N . ASP A 1 91 ? 9.869 10.887 10.718 1.00 88.62 91 ASP A N 1
ATOM 710 C CA . ASP A 1 91 ? 10.914 10.873 11.748 1.00 88.62 91 ASP A CA 1
ATOM 711 C C . ASP A 1 91 ? 11.082 9.459 12.326 1.00 88.62 91 ASP A C 1
ATOM 713 O O . ASP A 1 91 ? 10.125 8.684 12.408 1.00 88.62 91 ASP A O 1
ATOM 717 N N . ALA A 1 92 ? 12.301 9.111 12.739 1.00 84.69 92 ALA A N 1
ATOM 718 C CA . ALA A 1 92 ? 12.615 7.853 13.411 1.00 84.69 92 ALA A CA 1
ATOM 719 C C . ALA A 1 92 ? 12.105 7.794 14.867 1.00 84.69 92 ALA A C 1
ATOM 721 O O . ALA A 1 92 ? 11.994 6.709 15.433 1.00 84.69 92 ALA A O 1
ATOM 722 N N . ARG A 1 93 ? 11.755 8.930 15.476 1.00 83.75 93 ARG A N 1
ATOM 723 C CA . ARG A 1 93 ? 11.234 9.063 16.842 1.00 83.75 93 ARG A CA 1
ATOM 724 C C . ARG A 1 93 ? 9.742 8.698 16.937 1.00 83.75 93 ARG A C 1
ATOM 726 O O . ARG A 1 93 ? 9.036 8.694 15.923 1.00 83.75 93 ARG A O 1
ATOM 733 N N . PRO A 1 94 ? 9.234 8.363 18.138 1.00 80.75 94 PRO A N 1
ATOM 734 C CA . PRO A 1 94 ? 7.796 8.200 18.386 1.00 80.75 94 PRO A CA 1
ATOM 735 C C . PRO A 1 94 ? 6.979 9.392 17.869 1.00 80.75 94 PRO A C 1
ATOM 737 O O . PRO A 1 94 ? 7.465 10.522 17.919 1.00 80.75 94 PRO A O 1
ATOM 740 N N . GLY A 1 95 ? 5.779 9.154 17.330 1.00 83.25 95 GLY A N 1
ATOM 741 C CA . GLY A 1 95 ? 5.001 10.196 16.649 1.00 83.25 95 GLY A CA 1
ATOM 742 C C . GLY A 1 95 ? 5.499 10.555 15.246 1.00 83.25 95 GLY A C 1
ATOM 743 O O . GLY A 1 95 ? 4.960 11.456 14.613 1.00 83.25 95 GLY A O 1
ATOM 744 N N . GLY A 1 96 ? 6.524 9.872 14.730 1.00 88.25 96 GLY A N 1
ATOM 745 C CA . GLY A 1 96 ? 7.166 10.221 13.462 1.00 88.25 96 GLY A CA 1
ATOM 746 C C . GLY A 1 96 ? 6.408 9.803 12.200 1.00 88.25 96 GLY A C 1
ATOM 747 O O . GLY A 1 96 ? 7.058 9.610 11.175 1.00 88.25 96 GLY A O 1
ATOM 748 N N . TYR A 1 97 ? 5.096 9.564 12.266 1.00 92.31 97 TYR A N 1
ATOM 749 C CA . TYR A 1 97 ? 4.250 9.362 11.087 1.00 92.31 97 TYR A CA 1
ATOM 750 C C . TYR A 1 97 ? 3.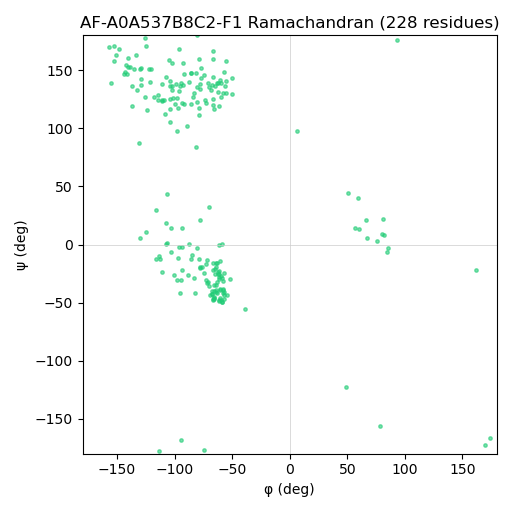457 10.630 10.792 1.00 92.31 97 TYR A C 1
ATOM 752 O O . TYR A 1 97 ? 2.857 11.235 11.680 1.00 92.31 97 TYR A O 1
ATOM 760 N N . THR A 1 98 ? 3.460 11.019 9.525 1.00 93.12 98 THR A N 1
ATOM 761 C CA . THR A 1 98 ? 2.768 12.191 9.005 1.00 93.12 98 THR A CA 1
ATOM 762 C C . THR A 1 98 ? 1.858 11.804 7.848 1.00 93.12 98 THR A C 1
ATOM 764 O O . THR A 1 98 ? 1.798 10.651 7.419 1.00 93.12 98 THR A O 1
ATOM 767 N N . VAL A 1 99 ? 1.147 12.801 7.349 1.00 93.31 99 VAL A N 1
ATOM 768 C CA . VAL A 1 99 ? 0.302 12.723 6.170 1.00 93.31 99 VAL A CA 1
ATOM 769 C C . VAL A 1 99 ? 0.918 13.547 5.049 1.00 93.31 99 VAL A C 1
ATOM 771 O O . VAL A 1 99 ? 1.371 14.672 5.263 1.00 93.31 99 VAL A O 1
ATOM 774 N N . THR A 1 100 ? 0.883 13.005 3.842 1.00 87.56 100 THR A N 1
ATOM 775 C CA . THR A 1 100 ? 1.339 13.654 2.614 1.00 87.56 100 THR A CA 1
ATOM 776 C C . THR A 1 100 ? 0.166 14.184 1.795 1.00 87.56 100 THR A C 1
ATOM 778 O O . THR A 1 100 ? -0.967 13.730 1.922 1.00 87.56 100 THR A O 1
ATOM 781 N N . GLY A 1 101 ? 0.421 15.183 0.947 1.00 76.88 101 GLY A N 1
ATOM 782 C CA . GLY A 1 101 ? -0.565 15.675 -0.021 1.00 76.88 101 GLY A CA 1
ATOM 783 C C . GLY A 1 101 ? -1.557 16.723 0.494 1.00 76.88 101 GLY A C 1
ATOM 784 O O . GLY A 1 101 ? -2.3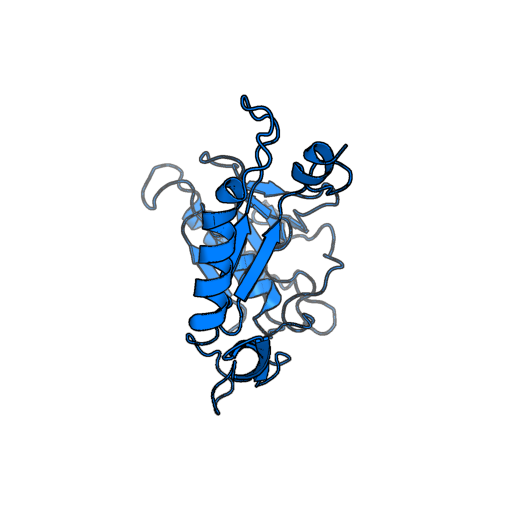32 17.227 -0.305 1.00 76.88 101 GLY A O 1
ATOM 785 N N . GLY A 1 102 ? -1.535 17.094 1.781 1.00 74.38 102 GLY A N 1
ATOM 786 C CA . GLY A 1 102 ? -2.220 18.290 2.307 1.00 74.38 102 GLY A CA 1
ATOM 787 C C . GLY A 1 102 ? -3.757 18.280 2.277 1.00 74.38 102 GLY A C 1
ATOM 788 O O . GLY A 1 102 ? -4.379 19.279 2.627 1.00 74.38 102 GLY A O 1
ATOM 789 N N . HIS A 1 103 ? -4.385 17.168 1.893 1.00 78.62 103 HIS A N 1
ATOM 790 C CA . HIS A 1 103 ? -5.836 17.055 1.696 1.00 78.62 103 HIS A CA 1
ATOM 791 C C . HIS A 1 103 ? -6.493 16.066 2.674 1.00 78.62 103 HIS A C 1
ATOM 793 O O . HIS A 1 103 ? -7.490 15.426 2.347 1.00 78.62 103 HIS A O 1
ATOM 799 N N . GLY A 1 104 ? -5.919 15.929 3.871 1.00 83.06 104 GLY A N 1
ATOM 800 C CA . GLY A 1 104 ? -6.247 14.856 4.809 1.00 83.06 104 GLY A CA 1
ATOM 801 C C . GLY A 1 104 ? -5.316 13.652 4.649 1.00 83.06 104 GLY A C 1
ATOM 802 O O . GLY A 1 104 ? -4.430 13.651 3.807 1.00 83.06 104 GLY A O 1
ATOM 803 N N . GLY A 1 105 ? -5.490 12.662 5.518 1.00 90.12 105 GLY A N 1
ATOM 804 C CA . GLY A 1 105 ? -4.796 11.369 5.557 1.00 90.12 105 GLY A CA 1
ATOM 805 C C . GLY A 1 105 ? -4.910 10.642 6.908 1.00 90.12 105 GLY A C 1
ATOM 806 O O . GLY A 1 105 ? -4.808 9.426 6.942 1.00 90.12 105 GLY A O 1
ATOM 807 N N . ILE A 1 106 ? -5.193 11.339 8.019 1.00 95.44 106 ILE A N 1
ATOM 808 C CA . ILE A 1 106 ? -5.654 10.720 9.282 1.00 95.44 106 ILE A CA 1
ATOM 809 C C . ILE A 1 106 ? -7.179 10.630 9.250 1.00 95.44 106 ILE A C 1
ATOM 811 O O . ILE A 1 106 ? -7.830 11.659 9.393 1.00 95.44 106 ILE A O 1
ATOM 815 N N . VAL A 1 107 ? -7.754 9.463 8.971 1.00 95.75 107 VAL A N 1
ATOM 816 C CA . VAL A 1 107 ? -9.205 9.271 8.767 1.00 95.75 107 VAL A CA 1
ATOM 817 C C . VAL A 1 107 ? -9.992 9.224 10.075 1.00 95.75 107 VAL A C 1
ATOM 819 O O . VAL A 1 107 ? -11.220 9.283 10.065 1.00 95.75 107 VAL A O 1
ATOM 822 N N . GLY A 1 108 ? -9.300 9.109 11.207 1.00 95.56 108 GLY A N 1
ATOM 823 C CA . GLY A 1 108 ? -9.925 8.983 12.513 1.00 95.56 108 GLY A CA 1
ATOM 824 C C . GLY A 1 108 ? -8.931 8.715 13.635 1.00 95.56 108 GLY A C 1
ATOM 825 O O . GLY A 1 108 ? -7.715 8.844 13.463 1.00 95.56 108 GLY A O 1
ATOM 826 N N . ALA A 1 109 ? -9.469 8.318 14.783 1.00 95.50 109 ALA A N 1
ATOM 827 C CA . ALA A 1 109 ? -8.712 7.999 15.986 1.00 95.50 109 ALA A CA 1
ATOM 828 C C . ALA A 1 109 ? -9.300 6.782 16.715 1.00 95.50 109 ALA A C 1
ATOM 830 O O . ALA A 1 109 ? -10.462 6.413 16.513 1.00 95.50 109 ALA A O 1
ATOM 831 N N . VAL A 1 110 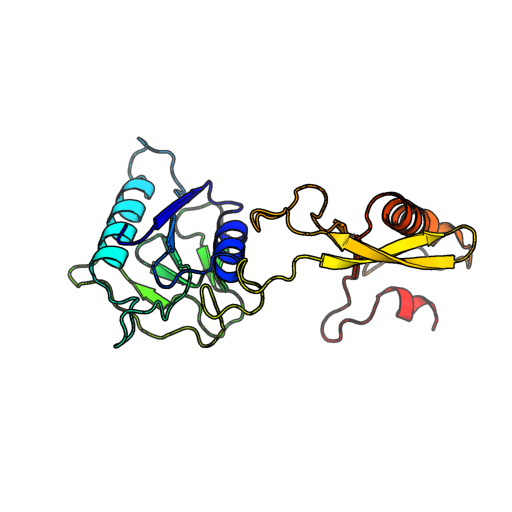? -8.479 6.169 17.563 1.00 94.69 110 VAL A N 1
ATOM 832 C CA . VAL A 1 110 ? -8.796 4.970 18.348 1.00 94.69 110 VAL A CA 1
ATOM 833 C C . VAL A 1 110 ? -8.171 5.056 19.742 1.00 94.69 110 VAL A C 1
ATOM 835 O O . VAL A 1 110 ? -7.177 5.748 19.939 1.00 94.69 110 VAL A O 1
ATOM 838 N N . GLY A 1 111 ? -8.753 4.365 20.723 1.00 76.19 111 GLY A N 1
ATOM 839 C CA . GLY A 1 111 ? -8.089 4.083 21.991 1.00 76.19 111 GLY A CA 1
ATOM 840 C C . GLY A 1 111 ? -8.094 5.206 23.032 1.00 76.19 111 GLY A C 1
ATOM 841 O O . GLY A 1 111 ? -7.217 5.189 23.894 1.00 76.19 111 GLY A O 1
ATOM 842 N N . HIS A 1 112 ? -9.017 6.175 22.964 1.00 71.75 112 HIS A N 1
ATOM 843 C CA . HIS A 1 112 ? -9.326 7.093 24.080 1.00 71.75 112 HIS A CA 1
ATOM 844 C C . HIS A 1 112 ? -10.515 6.551 24.910 1.00 71.75 112 HIS A C 1
ATOM 846 O O . HIS A 1 112 ? -10.938 5.422 24.694 1.00 71.75 112 HIS A O 1
ATOM 852 N N . GLU A 1 113 ? -11.107 7.336 25.821 1.00 71.88 113 GLU A N 1
ATOM 853 C CA . GLU A 1 113 ? -12.338 6.970 26.561 1.00 71.88 113 GLU A CA 1
ATOM 854 C C . GLU A 1 113 ? -13.575 6.731 25.660 1.00 71.88 113 GLU A C 1
ATOM 856 O O . GLU A 1 113 ? -14.658 6.416 26.150 1.00 71.88 113 GLU A O 1
ATOM 861 N N . ALA A 1 114 ? -13.428 6.876 24.340 1.00 79.69 114 ALA A N 1
ATOM 862 C CA . ALA A 1 114 ? -14.483 6.721 23.354 1.00 79.69 114 ALA A CA 1
ATOM 863 C C . ALA A 1 114 ? -14.149 5.614 22.333 1.00 79.69 114 ALA A C 1
ATOM 865 O O . ALA A 1 114 ? -12.974 5.397 22.021 1.00 79.69 114 ALA A O 1
ATOM 866 N N . PRO A 1 115 ? -15.173 4.954 21.759 1.00 89.88 115 PRO A N 1
ATOM 867 C CA . PRO A 1 115 ? -14.994 3.993 20.675 1.00 89.88 115 PRO A CA 1
ATOM 868 C C . PRO A 1 115 ? -14.249 4.579 19.460 1.00 89.88 115 PRO A C 1
ATOM 870 O O . PRO A 1 115 ? -14.282 5.798 19.240 1.00 89.88 115 PRO A O 1
ATOM 873 N N . PRO A 1 116 ? -13.635 3.724 18.614 1.00 95.75 116 PRO A N 1
ATOM 874 C CA . PRO A 1 116 ? -13.011 4.158 17.369 1.00 95.75 116 PRO A CA 1
ATOM 875 C C . PRO A 1 116 ? -13.955 5.031 16.540 1.00 95.75 116 PRO A C 1
ATOM 877 O O . PRO A 1 116 ? -15.104 4.663 16.293 1.00 95.75 116 PRO A O 1
ATOM 880 N N . THR A 1 117 ? -13.467 6.188 16.102 1.00 95.69 117 THR A N 1
ATOM 881 C CA . THR A 1 117 ? -14.276 7.189 15.397 1.00 95.69 117 THR A CA 1
ATOM 882 C C . THR A 1 117 ? -13.583 7.614 14.112 1.00 95.69 117 THR A C 1
ATOM 884 O O . THR A 1 117 ? -12.377 7.862 14.101 1.00 95.69 117 THR A O 1
ATOM 887 N N . LEU A 1 118 ? -14.358 7.729 13.031 1.00 95.94 118 LEU A N 1
ATOM 888 C CA . LEU A 1 118 ? -13.908 8.267 11.749 1.00 95.94 118 LEU A CA 1
ATOM 889 C C . LEU A 1 118 ? -14.397 9.706 11.582 1.00 95.94 118 LEU A C 1
ATOM 891 O O . LEU A 1 118 ? -15.555 10.006 11.862 1.00 95.94 118 LEU A O 1
ATOM 895 N N . THR A 1 119 ? -13.523 10.584 11.101 1.00 94.00 119 THR A N 1
ATOM 896 C CA . THR A 1 119 ? -13.836 11.995 10.831 1.00 94.00 119 THR A CA 1
ATOM 897 C C . THR A 1 119 ? -14.100 12.258 9.352 1.00 94.00 119 THR A C 1
ATOM 899 O O . THR A 1 119 ? -14.845 13.177 9.022 1.00 94.00 119 THR A O 1
ATOM 902 N N . TYR A 1 120 ? -13.541 11.444 8.454 1.00 92.44 120 TYR A N 1
ATOM 903 C CA . TYR A 1 120 ? -13.897 11.422 7.035 1.00 92.44 120 TYR A CA 1
ATOM 904 C C . TYR A 1 120 ? -13.533 10.080 6.396 1.00 92.44 120 TYR A C 1
ATOM 906 O O . TYR A 1 120 ? -12.837 9.246 6.975 1.00 92.44 120 TYR A O 1
ATOM 914 N N . ILE A 1 121 ? -14.013 9.895 5.168 1.00 95.06 121 ILE A N 1
ATOM 915 C CA . ILE A 1 121 ? -13.844 8.685 4.371 1.00 95.06 121 ILE A CA 1
ATOM 916 C C . ILE A 1 121 ? -12.991 9.012 3.133 1.00 95.06 121 ILE A C 1
ATOM 918 O O . ILE A 1 121 ? -13.312 9.973 2.426 1.00 95.06 121 ILE A O 1
ATOM 922 N N . PRO A 1 122 ? -11.911 8.260 2.844 1.00 93.19 122 PRO A N 1
ATOM 923 C CA . PRO A 1 122 ? -11.130 8.443 1.624 1.00 93.19 122 PRO A CA 1
ATOM 924 C C . PRO A 1 122 ? -11.988 8.290 0.362 1.00 93.19 122 PRO A C 1
ATOM 926 O O . PRO A 1 122 ? -12.684 7.300 0.182 1.00 93.19 122 PRO A O 1
ATOM 929 N N . ALA A 1 123 ? -11.893 9.248 -0.563 1.00 92.69 123 ALA A N 1
ATOM 930 C CA . ALA A 1 123 ? -12.648 9.207 -1.824 1.00 92.69 123 ALA A CA 1
ATOM 931 C C . ALA A 1 123 ? -11.957 8.382 -2.932 1.00 92.69 123 ALA A C 1
ATOM 933 O O . ALA A 1 123 ? -12.501 8.189 -4.021 1.00 92.69 123 ALA A O 1
ATOM 934 N N . ARG A 1 124 ? -10.707 7.957 -2.707 1.00 94.12 124 ARG A N 1
ATOM 935 C CA . ARG A 1 124 ? -9.909 7.218 -3.692 1.00 94.12 124 ARG A CA 1
ATOM 936 C C . ARG A 1 124 ? -10.192 5.727 -3.573 1.00 94.12 124 ARG A C 1
ATOM 938 O O . ARG A 1 124 ? -10.271 5.196 -2.476 1.00 94.12 124 ARG A O 1
ATOM 945 N N . ARG A 1 125 ? -10.279 5.056 -4.721 1.00 97.00 125 ARG A N 1
ATOM 946 C CA . ARG A 1 125 ? -10.519 3.611 -4.791 1.00 97.00 125 ARG A CA 1
ATOM 947 C C . ARG A 1 125 ? -9.405 2.832 -4.104 1.00 97.00 125 ARG A C 1
ATOM 949 O O . ARG A 1 125 ? -8.230 3.162 -4.257 1.00 97.00 125 ARG A O 1
ATOM 956 N N . HIS A 1 126 ? -9.797 1.768 -3.422 1.00 97.75 126 HIS A N 1
ATOM 957 C CA . HIS A 1 126 ? -8.913 0.895 -2.664 1.00 97.75 126 HIS A CA 1
ATOM 958 C C . HIS A 1 126 ? -9.472 -0.530 -2.619 1.00 97.75 126 HIS A C 1
ATOM 960 O O . HIS A 1 126 ? -10.664 -0.755 -2.834 1.00 97.75 126 HIS A O 1
ATOM 966 N N . THR A 1 127 ? -8.642 -1.505 -2.270 1.00 98.19 127 THR A N 1
ATOM 967 C CA . THR A 1 127 ? -9.024 -2.891 -1.959 1.00 98.19 127 THR A CA 1
ATOM 968 C C . THR A 1 127 ? -9.950 -3.508 -3.026 1.00 98.19 127 THR A C 1
ATOM 970 O O . THR A 1 127 ? -9.642 -3.466 -4.219 1.00 98.19 127 THR A O 1
ATOM 973 N N . HIS A 1 128 ? -11.142 -3.982 -2.648 1.00 97.19 128 HIS A N 1
ATOM 974 C CA . HIS A 1 128 ? -12.152 -4.498 -3.574 1.00 97.19 128 HIS A CA 1
ATOM 975 C C . HIS A 1 128 ? -12.673 -3.495 -4.615 1.00 97.19 128 HIS A C 1
ATOM 977 O O . HIS A 1 128 ? -13.268 -3.895 -5.612 1.00 97.19 128 HIS A O 1
ATOM 983 N N . GLN A 1 129 ? -12.426 -2.192 -4.469 1.00 97.38 129 GLN A N 1
ATOM 984 C CA . GLN A 1 129 ? -12.748 -1.161 -5.467 1.00 97.38 129 GLN A CA 1
ATOM 985 C C . GLN A 1 129 ? -11.551 -0.790 -6.357 1.00 97.38 129 GLN A C 1
ATOM 987 O O . GLN A 1 129 ? -11.717 -0.102 -7.367 1.00 97.38 129 GLN A O 1
ATOM 992 N N . SER A 1 130 ? -10.338 -1.223 -6.003 1.00 97.75 130 SER A N 1
ATOM 993 C CA . SER A 1 130 ? -9.125 -0.926 -6.763 1.00 97.75 130 SER A CA 1
ATOM 994 C C . SER A 1 130 ? -9.160 -1.599 -8.133 1.00 97.75 130 SER A C 1
ATOM 996 O O . SER A 1 130 ? -9.298 -2.815 -8.249 1.00 97.75 130 SER A O 1
ATOM 998 N N . HIS A 1 131 ? -8.986 -0.814 -9.194 1.00 96.06 131 HIS A N 1
ATOM 999 C CA . HIS A 1 131 ? -8.904 -1.328 -10.565 1.00 96.06 131 HIS A CA 1
ATOM 1000 C C . HIS A 1 131 ? -7.700 -2.233 -10.820 1.00 96.06 131 HIS A C 1
ATOM 1002 O O . HIS A 1 131 ? -7.702 -2.986 -11.786 1.00 96.06 131 HIS A O 1
ATOM 1008 N N . VAL A 1 132 ? -6.688 -2.145 -9.964 1.00 94.31 132 VAL A N 1
ATOM 1009 C CA . VAL A 1 132 ? -5.460 -2.932 -10.060 1.00 94.31 132 VAL A CA 1
ATOM 1010 C C . VAL A 1 132 ? -5.397 -4.005 -8.977 1.00 94.31 132 VAL A C 1
ATOM 1012 O O . VAL A 1 132 ? -4.319 -4.507 -8.692 1.00 94.31 132 VAL A O 1
ATOM 1015 N N . ASN A 1 133 ? -6.529 -4.359 -8.356 1.00 96.44 133 ASN A N 1
ATOM 1016 C CA . ASN A 1 133 ? -6.542 -5.475 -7.419 1.00 96.44 133 ASN A CA 1
ATOM 1017 C C . ASN A 1 133 ? -6.270 -6.806 -8.126 1.00 96.44 133 ASN A C 1
ATOM 1019 O O . ASN A 1 133 ? -6.445 -6.943 -9.340 1.00 96.44 133 ASN A O 1
ATOM 1023 N N . ILE A 1 134 ? -5.843 -7.803 -7.357 1.00 93.81 134 ILE A N 1
ATOM 1024 C CA . ILE A 1 134 ? -5.391 -9.076 -7.904 1.00 93.81 134 ILE A CA 1
ATOM 1025 C C . ILE A 1 134 ? -6.492 -9.806 -8.672 1.00 93.81 134 ILE A C 1
ATOM 1027 O O . ILE A 1 134 ? -6.175 -10.483 -9.637 1.00 93.81 134 ILE A O 1
ATOM 1031 N N . ALA A 1 135 ? -7.773 -9.619 -8.346 1.00 94.50 135 ALA A N 1
ATOM 1032 C CA . ALA A 1 135 ? -8.874 -10.210 -9.107 1.00 94.50 135 ALA A CA 1
ATOM 1033 C C . ALA A 1 135 ? -9.088 -9.542 -10.479 1.00 94.50 135 ALA A C 1
ATOM 1035 O O . ALA A 1 135 ? -9.501 -10.205 -11.427 1.00 94.50 135 ALA A O 1
ATOM 1036 N N . ARG A 1 136 ? -8.782 -8.244 -10.609 1.00 95.06 136 ARG A N 1
ATOM 1037 C CA . ARG A 1 136 ? -8.967 -7.455 -11.842 1.00 95.06 136 ARG A CA 1
ATOM 1038 C C . ARG A 1 136 ? -7.743 -7.392 -12.741 1.00 95.06 136 ARG A C 1
ATOM 1040 O O . ARG A 1 136 ? -7.894 -7.113 -13.929 1.00 95.06 136 ARG A O 1
ATOM 1047 N N . LEU A 1 137 ? -6.545 -7.620 -12.201 1.00 93.56 137 LEU A N 1
ATOM 1048 C CA . LEU A 1 137 ? -5.338 -7.686 -13.022 1.00 93.56 137 LEU A CA 1
ATOM 1049 C C . LEU A 1 137 ? -5.511 -8.752 -14.119 1.00 93.56 137 LEU A C 1
ATOM 1051 O O . LEU A 1 137 ? -6.007 -9.845 -13.829 1.00 93.56 137 LEU A O 1
ATOM 1055 N N . PRO A 1 138 ? -5.111 -8.475 -15.368 1.00 95.19 138 PRO A N 1
ATOM 1056 C CA . PRO A 1 138 ? -5.179 -9.476 -16.424 1.00 95.19 138 PRO A CA 1
ATOM 1057 C C . PRO A 1 138 ? -4.205 -10.631 -16.141 1.00 95.19 138 PRO A C 1
ATOM 1059 O O . PRO A 1 138 ? -3.332 -10.531 -15.281 1.00 95.19 138 PRO A O 1
ATOM 1062 N N . ALA A 1 139 ? -4.349 -11.743 -16.861 1.00 96.12 139 ALA A N 1
ATOM 1063 C CA . ALA A 1 139 ? -3.372 -12.833 -16.797 1.00 96.12 139 ALA A CA 1
ATOM 1064 C C . ALA A 1 139 ? -2.074 -12.495 -17.550 1.00 96.12 139 ALA A C 1
ATOM 1066 O O . ALA A 1 139 ? -1.012 -13.012 -17.214 1.00 96.12 139 ALA A O 1
ATOM 1067 N N . GLU A 1 140 ? -2.151 -11.594 -18.531 1.00 96.94 140 GLU A N 1
ATOM 1068 C CA . GLU A 1 140 ? -1.033 -11.154 -19.359 1.00 96.94 140 GLU A CA 1
ATOM 1069 C C . GLU A 1 140 ? -1.087 -9.647 -19.633 1.00 96.94 140 GLU A C 1
ATOM 1071 O O . GLU A 1 140 ? -2.155 -9.033 -19.659 1.00 96.94 140 GLU A O 1
ATOM 1076 N N . VAL A 1 141 ? 0.080 -9.047 -19.854 1.00 95.56 141 VAL A N 1
ATOM 1077 C CA . VAL A 1 141 ? 0.229 -7.647 -20.267 1.00 95.56 141 VAL A CA 1
ATOM 1078 C C . VAL A 1 141 ? 1.228 -7.535 -21.413 1.00 95.56 141 VAL A C 1
ATOM 1080 O O . VAL A 1 141 ? 2.042 -8.429 -21.645 1.00 95.56 141 VAL A O 1
ATOM 1083 N N . ARG A 1 142 ? 1.200 -6.399 -22.113 1.00 96.12 142 ARG A N 1
ATOM 1084 C CA . ARG A 1 142 ? 2.166 -6.111 -23.174 1.00 96.12 142 ARG A CA 1
ATOM 1085 C C . ARG A 1 142 ? 3.472 -5.600 -22.564 1.00 96.12 142 ARG A C 1
ATOM 1087 O O . ARG A 1 142 ? 3.469 -4.591 -21.865 1.00 96.12 142 ARG A O 1
ATOM 1094 N N . GLY A 1 143 ? 4.570 -6.281 -22.865 1.00 94.44 143 GLY A N 1
ATOM 1095 C CA . GLY A 1 143 ? 5.938 -5.870 -22.560 1.00 94.44 143 GLY A CA 1
ATOM 1096 C C . GLY A 1 143 ? 6.744 -5.561 -23.821 1.00 94.44 143 GLY A C 1
ATOM 1097 O O . GLY A 1 143 ? 6.236 -5.645 -24.942 1.00 94.44 143 GLY A O 1
ATOM 1098 N N . VAL A 1 144 ? 8.018 -5.228 -23.636 1.00 94.19 144 VAL A N 1
ATOM 1099 C CA . VAL A 1 144 ? 8.964 -4.896 -24.709 1.00 94.19 144 VAL A CA 1
ATOM 1100 C C . VAL A 1 144 ? 10.253 -5.696 -24.586 1.00 94.19 144 VAL A C 1
ATOM 1102 O O . VAL A 1 144 ? 10.757 -5.913 -23.489 1.00 94.19 144 VAL A O 1
ATOM 1105 N N . LYS A 1 145 ? 10.828 -6.109 -25.717 1.00 94.25 145 LYS A N 1
ATOM 1106 C CA . LYS A 1 145 ? 12.137 -6.771 -25.762 1.00 94.25 145 LYS A CA 1
ATOM 1107 C C . LYS A 1 145 ? 12.971 -6.266 -26.937 1.00 94.25 145 LYS A C 1
ATOM 1109 O O . LYS A 1 145 ? 12.427 -5.853 -27.963 1.00 94.25 145 LYS A O 1
ATOM 1114 N N . ARG A 1 146 ? 14.298 -6.324 -26.814 1.00 93.94 146 ARG A N 1
ATOM 1115 C CA . ARG A 1 146 ? 15.216 -6.108 -27.939 1.00 93.94 146 ARG A CA 1
ATOM 1116 C C . ARG A 1 146 ? 15.044 -7.239 -28.958 1.00 93.94 146 ARG A C 1
ATOM 1118 O O . ARG A 1 146 ? 15.322 -8.398 -28.655 1.00 93.94 146 ARG A O 1
ATOM 1125 N N . ALA A 1 147 ? 14.608 -6.887 -30.161 1.00 89.06 147 ALA A N 1
ATOM 1126 C CA . ALA A 1 147 ? 14.816 -7.673 -31.370 1.00 89.06 147 ALA A CA 1
ATOM 1127 C C . ALA A 1 147 ? 16.056 -7.133 -32.104 1.00 89.06 147 ALA A C 1
ATOM 1129 O O . ALA A 1 147 ? 16.563 -6.068 -31.751 1.00 89.06 147 ALA A O 1
ATOM 1130 N N . ALA A 1 148 ? 16.554 -7.861 -33.110 1.00 86.69 148 ALA A N 1
ATOM 1131 C CA . ALA A 1 148 ? 17.838 -7.594 -33.774 1.00 86.69 148 ALA A CA 1
ATOM 1132 C C . ALA A 1 148 ? 18.140 -6.094 -33.985 1.00 86.69 148 ALA A C 1
ATOM 1134 O O . ALA A 1 148 ? 19.145 -5.588 -33.491 1.00 86.69 148 ALA A O 1
ATOM 1135 N N . ASN A 1 149 ? 17.236 -5.373 -34.650 1.00 89.12 149 ASN A N 1
ATOM 1136 C CA . ASN A 1 149 ? 17.387 -3.952 -34.976 1.00 89.12 149 ASN A CA 1
ATOM 1137 C C . ASN A 1 149 ? 16.225 -3.063 -34.493 1.00 89.12 149 ASN A C 1
ATOM 1139 O O . ASN A 1 149 ? 16.144 -1.907 -34.897 1.00 89.12 149 ASN A O 1
ATOM 1143 N N . HIS A 1 150 ? 15.313 -3.574 -33.663 1.00 90.69 150 HIS A N 1
ATOM 1144 C CA . HIS A 1 150 ? 14.149 -2.817 -33.189 1.00 90.69 150 HIS A CA 1
ATOM 1145 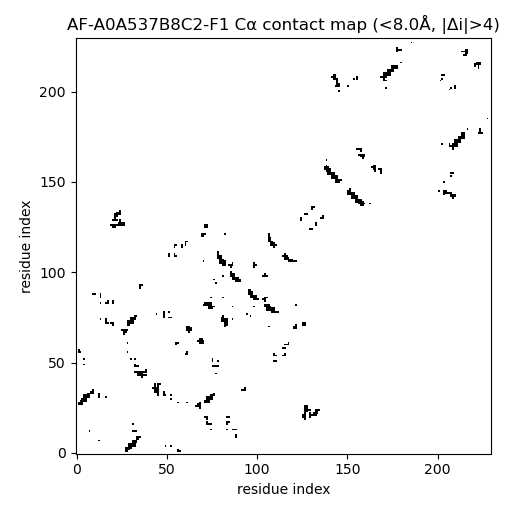C C . HIS A 1 150 ? 13.664 -3.304 -31.818 1.00 90.69 150 HIS A C 1
ATOM 1147 O O . HIS A 1 150 ? 14.118 -4.323 -31.299 1.00 90.69 150 HIS A O 1
ATOM 1153 N N . VAL A 1 151 ? 12.731 -2.567 -31.215 1.00 93.81 151 VAL A N 1
ATOM 1154 C CA . VAL A 1 151 ? 12.020 -2.997 -30.005 1.00 93.81 151 VAL A CA 1
ATOM 1155 C C . VAL A 1 151 ? 10.741 -3.710 -30.424 1.00 93.81 151 VAL A C 1
ATOM 1157 O O . VAL A 1 151 ? 9.907 -3.128 -31.114 1.00 93.81 151 VAL A O 1
ATOM 1160 N N . ALA A 1 152 ? 10.595 -4.967 -30.019 1.00 94.62 152 ALA A N 1
ATOM 1161 C CA . ALA A 1 152 ? 9.409 -5.763 -30.290 1.00 94.62 152 ALA A CA 1
ATOM 1162 C C . ALA A 1 152 ? 8.476 -5.761 -29.076 1.00 94.62 152 ALA A C 1
ATOM 1164 O O . ALA A 1 152 ? 8.924 -5.909 -27.936 1.00 94.62 152 ALA A O 1
ATOM 1165 N N . MET A 1 153 ? 7.174 -5.632 -29.333 1.00 95.88 153 MET A N 1
ATOM 1166 C CA . MET A 1 153 ? 6.142 -5.853 -28.322 1.00 95.88 153 MET A CA 1
ATOM 1167 C C . MET A 1 153 ? 5.943 -7.356 -28.128 1.00 95.88 153 MET A C 1
ATOM 1169 O O . MET A 1 153 ? 5.793 -8.088 -29.106 1.00 95.88 153 MET A O 1
ATOM 1173 N N . ILE A 1 154 ? 5.893 -7.806 -26.879 1.00 95.44 154 ILE A N 1
ATOM 1174 C CA . ILE A 1 154 ? 5.650 -9.208 -26.526 1.00 95.44 154 ILE A CA 1
ATOM 1175 C C . ILE A 1 154 ? 4.534 -9.312 -25.491 1.00 95.44 154 ILE A C 1
ATOM 1177 O O . ILE A 1 154 ? 4.331 -8.385 -24.708 1.00 95.44 154 ILE A O 1
ATOM 1181 N N . GLN A 1 155 ? 3.816 -10.433 -25.479 1.00 97.19 155 GLN A N 1
ATOM 1182 C CA . GLN A 1 155 ? 2.926 -10.755 -24.365 1.00 97.19 155 GLN A CA 1
ATOM 1183 C C . GLN A 1 155 ? 3.744 -11.337 -23.217 1.00 97.19 155 GLN A C 1
ATOM 1185 O O . GLN A 1 155 ? 4.626 -12.171 -23.428 1.00 97.19 155 GLN A O 1
ATOM 1190 N N . VAL A 1 156 ? 3.460 -10.872 -22.006 1.00 96.69 156 VAL A N 1
ATOM 1191 C CA . VAL A 1 156 ? 4.111 -11.308 -20.775 1.00 96.69 156 VAL A CA 1
ATOM 1192 C C . VAL A 1 156 ? 3.026 -11.789 -19.830 1.00 96.69 156 VAL A C 1
ATOM 1194 O O . VAL A 1 156 ? 2.190 -10.995 -19.396 1.00 96.69 156 VAL A O 1
ATOM 1197 N N . ALA A 1 157 ? 3.044 -13.080 -19.507 1.00 96.94 157 ALA A N 1
ATOM 1198 C CA . ALA A 1 157 ? 2.204 -13.617 -18.449 1.00 96.94 157 ALA A CA 1
ATOM 1199 C C . ALA A 1 157 ? 2.595 -12.966 -17.117 1.00 96.94 157 ALA A C 1
ATOM 1201 O O . ALA A 1 157 ? 3.777 -12.892 -16.777 1.00 96.94 157 ALA A O 1
ATOM 1202 N N . ILE A 1 158 ? 1.600 -12.491 -16.375 1.00 96.31 158 ILE A N 1
ATOM 1203 C CA . ILE A 1 158 ? 1.770 -11.927 -15.033 1.00 96.31 158 ILE A CA 1
ATOM 1204 C C . ILE A 1 158 ? 1.110 -12.787 -13.957 1.00 96.31 158 ILE A C 1
ATOM 1206 O O . ILE A 1 158 ? 1.345 -12.549 -12.773 1.00 96.31 158 ILE A O 1
ATOM 1210 N N . LYS A 1 159 ? 0.320 -13.791 -14.359 1.00 96.31 159 LYS A N 1
ATOM 1211 C CA . LYS A 1 159 ? -0.300 -14.769 -13.466 1.00 96.31 159 LYS A CA 1
ATOM 1212 C C . LYS A 1 159 ? -0.079 -16.203 -13.928 1.00 96.31 159 LYS A C 1
ATOM 1214 O O . LYS A 1 159 ? 0.020 -16.456 -15.127 1.00 96.31 159 LYS A O 1
ATOM 1219 N N . ASN A 1 160 ? -0.042 -17.129 -12.974 1.00 95.62 160 ASN A N 1
ATOM 1220 C CA . ASN A 1 160 ? -0.132 -18.563 -13.247 1.00 95.62 160 ASN A CA 1
ATOM 1221 C C . ASN A 1 160 ? -1.595 -19.009 -13.464 1.00 95.62 160 ASN A C 1
ATOM 1223 O O . ASN A 1 160 ? -2.528 -18.208 -13.376 1.00 95.62 160 ASN A O 1
ATOM 1227 N N . GLU A 1 161 ? -1.803 -20.303 -13.724 1.00 95.00 161 GLU A N 1
ATOM 1228 C CA . GLU A 1 161 ? -3.140 -20.893 -13.913 1.00 95.00 161 GLU A CA 1
ATOM 1229 C C . GLU A 1 161 ? -4.035 -20.787 -12.666 1.00 95.00 161 GLU A C 1
ATOM 1231 O O . GLU A 1 161 ? -5.257 -20.729 -12.790 1.00 95.00 161 GLU A O 1
ATOM 1236 N N . ALA A 1 162 ? -3.440 -20.699 -11.470 1.00 94.50 162 ALA A N 1
ATOM 1237 C CA . ALA A 1 162 ? -4.152 -20.480 -10.211 1.00 94.50 162 ALA A CA 1
ATOM 1238 C C . ALA A 1 162 ? -4.523 -19.000 -9.969 1.00 94.50 162 ALA A C 1
ATOM 1240 O O . ALA A 1 162 ? -5.191 -18.681 -8.986 1.00 94.50 162 ALA A O 1
ATOM 1241 N N . GLY A 1 163 ? -4.121 -18.084 -10.859 1.00 91.94 163 GLY A N 1
ATOM 1242 C CA . GLY A 1 163 ? -4.381 -16.648 -10.745 1.00 91.94 163 GLY A CA 1
ATOM 1243 C C . GLY A 1 163 ? -3.413 -15.893 -9.828 1.00 91.94 163 GLY A C 1
ATOM 1244 O O . GLY A 1 163 ? -3.625 -14.705 -9.569 1.00 91.94 163 GLY A O 1
ATOM 1245 N N . GLU A 1 164 ? -2.351 -16.545 -9.358 1.00 92.38 164 GLU A N 1
ATOM 1246 C CA . GLU A 1 164 ? -1.320 -15.955 -8.502 1.00 92.38 164 GLU A CA 1
ATOM 1247 C C . GLU A 1 164 ? -0.303 -15.179 -9.337 1.00 92.38 164 GLU A C 1
ATOM 1249 O O . GLU A 1 164 ? -0.004 -15.560 -10.469 1.00 92.38 164 GLU A O 1
ATOM 1254 N N . LEU A 1 165 ? 0.251 -14.100 -8.777 1.00 92.44 165 LEU A N 1
ATOM 1255 C CA . LEU A 1 165 ? 1.254 -13.282 -9.460 1.00 92.44 165 LEU A CA 1
ATOM 1256 C C . LEU A 1 165 ? 2.571 -14.043 -9.648 1.00 92.44 165 LEU A C 1
ATOM 1258 O O . LEU A 1 165 ? 3.066 -14.682 -8.722 1.00 92.44 165 LEU A O 1
ATOM 1262 N N . LEU A 1 166 ? 3.162 -13.911 -10.834 1.00 94.62 166 LEU A N 1
ATOM 1263 C CA . LEU A 1 166 ? 4.466 -14.488 -11.154 1.00 94.62 166 LEU A CA 1
ATOM 1264 C C . LEU A 1 166 ? 5.599 -13.573 -10.666 1.00 94.62 166 LEU A C 1
ATOM 1266 O O . LEU A 1 166 ? 5.637 -12.386 -10.995 1.00 94.62 166 LEU A O 1
ATOM 1270 N N . ASP A 1 167 ? 6.569 -14.132 -9.946 1.00 91.69 167 ASP A N 1
ATOM 1271 C CA . ASP A 1 167 ? 7.791 -13.433 -9.524 1.00 91.69 167 ASP A CA 1
ATOM 1272 C C . ASP A 1 167 ? 8.654 -12.992 -10.721 1.00 91.69 167 ASP A C 1
ATOM 1274 O O . ASP A 1 167 ? 9.251 -11.914 -10.716 1.00 91.69 167 ASP A O 1
ATOM 1278 N N . SER A 1 168 ? 8.626 -13.767 -11.807 1.00 90.31 168 SER A N 1
ATOM 1279 C CA . SER A 1 168 ? 9.255 -13.441 -13.089 1.00 90.31 168 SER A CA 1
ATOM 1280 C C . SER A 1 168 ? 8.651 -12.212 -13.774 1.00 90.31 168 SER A C 1
ATOM 1282 O O . SER A 1 168 ? 9.247 -11.679 -14.710 1.00 90.31 168 SER A O 1
ATOM 1284 N N . ALA A 1 169 ? 7.466 -11.772 -13.346 1.00 91.31 169 ALA A N 1
ATOM 1285 C CA . ALA A 1 169 ? 6.729 -10.655 -13.924 1.00 91.31 169 ALA A CA 1
ATOM 1286 C C . ALA A 1 169 ? 6.810 -9.369 -13.084 1.00 91.31 169 ALA A C 1
ATOM 1288 O O . ALA A 1 169 ? 6.052 -8.429 -13.326 1.00 91.31 169 ALA A O 1
ATOM 1289 N N . ILE A 1 170 ? 7.725 -9.291 -12.113 1.00 90.12 170 ILE A N 1
ATOM 1290 C CA . ILE A 1 170 ? 7.951 -8.063 -11.343 1.00 90.12 170 ILE A CA 1
ATOM 1291 C C . ILE A 1 170 ? 8.530 -6.976 -12.271 1.00 90.12 170 ILE A C 1
ATOM 1293 O O . ILE A 1 170 ? 9.619 -7.161 -12.828 1.00 90.12 170 ILE A O 1
ATOM 1297 N N . PRO A 1 171 ? 7.849 -5.823 -12.440 1.00 90.38 171 PRO A N 1
ATOM 1298 C CA . PRO A 1 171 ? 8.336 -4.758 -13.306 1.00 90.38 171 PRO A CA 1
ATOM 1299 C C . PRO A 1 171 ? 9.670 -4.181 -12.830 1.00 90.38 171 PRO A C 1
ATOM 1301 O O . PRO A 1 171 ? 9.869 -3.918 -11.641 1.00 90.38 171 PRO A O 1
ATOM 1304 N N . LYS A 1 172 ? 10.577 -3.906 -13.773 1.00 92.44 172 LYS A N 1
ATOM 1305 C CA . LYS A 1 172 ? 11.846 -3.229 -13.481 1.00 92.44 172 LYS A CA 1
ATOM 1306 C C . LYS A 1 172 ? 11.720 -1.744 -13.788 1.00 92.44 172 LYS A C 1
ATOM 1308 O O . LYS A 1 172 ? 11.904 -1.319 -14.925 1.00 92.44 172 LYS A O 1
ATOM 1313 N N . VAL A 1 173 ? 11.454 -0.943 -12.764 1.00 90.00 173 VAL A N 1
ATOM 1314 C CA . VAL A 1 173 ? 11.418 0.517 -12.903 1.00 90.00 173 VAL A CA 1
ATOM 1315 C C . VAL A 1 173 ? 12.783 1.096 -12.550 1.00 90.00 173 VAL A C 1
ATOM 1317 O O . VAL A 1 173 ? 13.292 0.876 -11.450 1.00 90.00 173 VAL A O 1
ATOM 1320 N N . ALA A 1 174 ? 13.390 1.820 -13.487 1.00 88.50 174 ALA A N 1
ATOM 1321 C CA . ALA A 1 174 ? 14.576 2.622 -13.224 1.00 88.50 174 ALA A CA 1
ATOM 1322 C C . ALA A 1 174 ? 14.182 4.083 -13.004 1.00 88.50 174 ALA A C 1
ATOM 1324 O O . ALA A 1 174 ? 13.517 4.679 -13.850 1.00 88.50 174 ALA A O 1
ATOM 1325 N N . ILE A 1 175 ? 14.611 4.657 -11.883 1.00 86.12 175 ILE A N 1
ATOM 1326 C CA . ILE A 1 175 ? 14.470 6.088 -11.616 1.00 86.12 175 ILE A CA 1
ATOM 1327 C C . ILE A 1 175 ? 15.796 6.741 -11.986 1.00 86.12 175 ILE A C 1
ATOM 1329 O O . ILE A 1 175 ? 16.829 6.403 -11.408 1.00 86.12 175 ILE A O 1
ATOM 1333 N N . VAL A 1 176 ? 15.769 7.634 -12.969 1.00 80.31 176 VAL A N 1
ATOM 1334 C CA . VAL A 1 176 ? 16.945 8.373 -13.428 1.00 80.31 176 VAL A CA 1
ATOM 1335 C C . VAL A 1 176 ? 16.769 9.8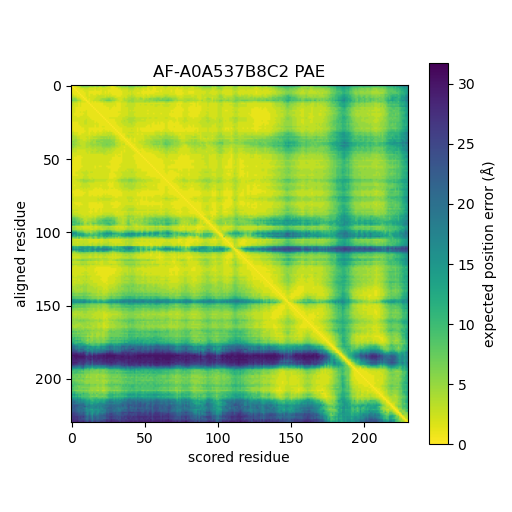30 -13.024 1.00 80.31 176 VAL A C 1
ATOM 1337 O O . VAL A 1 176 ? 15.765 10.465 -13.353 1.00 80.31 176 VAL A O 1
ATOM 1340 N N . LYS A 1 177 ? 17.755 10.337 -12.286 1.00 75.19 177 LYS A N 1
ATOM 1341 C CA . LYS A 1 177 ? 17.814 11.717 -11.819 1.00 75.19 177 LYS A CA 1
ATOM 1342 C C . LYS A 1 177 ? 18.910 12.445 -12.575 1.00 75.19 177 LYS A C 1
ATOM 1344 O O . LYS A 1 177 ? 20.057 12.009 -12.548 1.00 75.19 177 LYS A O 1
ATOM 1349 N N . ASP A 1 178 ? 18.549 13.546 -13.219 1.00 69.62 178 ASP A N 1
ATOM 1350 C CA . ASP A 1 178 ? 19.515 14.453 -13.834 1.00 69.62 178 ASP A CA 1
ATOM 1351 C C . ASP A 1 178 ? 19.910 15.553 -12.834 1.00 69.62 178 ASP A C 1
ATOM 1353 O O . ASP A 1 178 ? 19.115 15.961 -11.979 1.00 69.62 178 ASP A O 1
ATOM 1357 N N . ALA A 1 179 ? 21.154 16.015 -12.905 1.00 63.94 179 ALA A N 1
ATOM 1358 C CA . ALA A 1 179 ? 21.693 16.993 -11.971 1.00 63.94 179 ALA A CA 1
ATOM 1359 C C . ALA A 1 179 ? 21.106 18.384 -12.244 1.00 63.94 179 ALA A C 1
ATOM 1361 O O . ALA A 1 179 ? 21.262 18.920 -13.336 1.00 63.94 179 ALA A O 1
ATOM 1362 N N . ASN A 1 180 ? 20.492 18.995 -11.222 1.00 60.44 180 ASN A N 1
ATOM 1363 C CA . ASN A 1 180 ? 19.933 20.355 -11.292 1.00 60.44 180 ASN A CA 1
ATOM 1364 C C . ASN A 1 180 ? 20.993 21.430 -11.591 1.00 60.44 180 ASN A C 1
ATOM 1366 O O . ASN A 1 180 ? 20.689 22.457 -12.188 1.00 60.44 180 ASN A O 1
ATOM 1370 N N . TYR A 1 181 ? 22.229 21.184 -11.164 1.00 59.38 181 TYR A N 1
ATOM 1371 C CA . TYR A 1 181 ? 23.387 22.029 -11.411 1.00 59.38 181 TYR A CA 1
ATOM 1372 C C . TYR A 1 181 ? 24.538 21.098 -11.784 1.00 59.38 181 TYR A C 1
ATOM 1374 O O . TYR A 1 181 ? 24.905 20.239 -10.983 1.00 59.38 181 TYR A O 1
ATOM 1382 N N . SER A 1 182 ? 25.080 21.245 -12.991 1.00 57.94 182 SER A N 1
ATOM 1383 C CA . SER A 1 182 ? 26.337 20.600 -13.375 1.00 57.94 182 SER A CA 1
ATOM 1384 C C . SER A 1 182 ? 27.445 21.646 -13.356 1.00 57.94 182 SER A C 1
ATOM 1386 O O . SER A 1 182 ? 27.241 22.767 -13.825 1.00 57.94 182 SER A O 1
ATOM 1388 N N . ALA A 1 183 ? 28.606 21.293 -12.801 1.00 54.03 183 ALA A N 1
ATOM 1389 C CA . ALA A 1 183 ? 29.806 22.127 -12.884 1.00 54.03 183 ALA A CA 1
ATOM 1390 C C . ALA A 1 183 ? 30.412 22.127 -14.300 1.00 54.03 183 ALA A C 1
ATOM 1392 O O . ALA A 1 183 ? 31.249 22.972 -14.614 1.00 54.03 183 ALA A O 1
ATOM 1393 N N . GLU A 1 184 ? 29.980 21.200 -15.156 1.00 53.12 184 GLU A N 1
ATOM 1394 C CA . GLU A 1 184 ? 30.521 21.003 -16.493 1.00 53.12 184 GLU A CA 1
ATOM 1395 C C . GLU A 1 184 ? 29.607 21.621 -17.553 1.00 53.12 184 GLU A C 1
ATOM 1397 O O . GLU A 1 184 ? 28.404 21.353 -17.626 1.00 53.12 184 GLU A O 1
ATOM 1402 N N . ARG A 1 185 ? 30.205 22.475 -18.389 1.00 52.44 185 ARG A N 1
ATOM 1403 C CA . ARG A 1 185 ? 29.610 22.946 -19.637 1.00 52.44 185 ARG A CA 1
ATOM 1404 C C . ARG A 1 185 ? 29.923 21.934 -20.738 1.00 52.44 185 ARG A C 1
ATOM 1406 O O . ARG A 1 185 ? 31.090 21.704 -21.023 1.00 52.44 185 ARG A O 1
ATOM 1413 N N . ILE A 1 186 ? 28.846 21.411 -21.322 1.00 52.59 186 ILE A N 1
ATOM 1414 C CA . ILE A 1 186 ? 28.652 20.918 -22.695 1.00 52.59 186 ILE A CA 1
ATOM 1415 C C . ILE A 1 186 ? 29.943 20.900 -23.531 1.00 52.59 186 ILE A C 1
ATOM 1417 O O . ILE A 1 186 ? 30.299 21.904 -24.147 1.00 52.59 186 ILE A O 1
ATOM 1421 N N . ASN A 1 187 ? 30.580 19.736 -23.610 1.00 46.97 187 ASN A N 1
ATOM 1422 C CA . ASN A 1 187 ? 31.063 19.280 -24.906 1.00 46.97 187 ASN A CA 1
ATOM 1423 C C . ASN A 1 187 ? 29.955 18.401 -25.488 1.00 46.97 187 ASN A C 1
ATOM 1425 O O . ASN A 1 187 ? 29.333 17.631 -24.762 1.00 46.97 187 ASN A O 1
ATOM 1429 N N . GLU A 1 188 ? 29.670 18.551 -26.778 1.00 51.16 188 GLU A N 1
ATOM 1430 C CA . GLU A 1 188 ? 28.667 17.780 -27.530 1.00 51.16 188 GLU A CA 1
ATOM 1431 C C . GLU A 1 188 ? 29.086 16.309 -27.734 1.00 51.16 188 GLU A C 1
ATOM 1433 O O . GLU A 1 188 ? 28.775 15.698 -28.756 1.00 51.16 188 GLU A O 1
ATOM 1438 N N . ASP A 1 189 ? 29.822 15.729 -26.790 1.00 52.62 189 ASP A N 1
ATOM 1439 C CA . ASP A 1 189 ? 30.253 14.349 -26.884 1.00 52.62 189 ASP A CA 1
ATOM 1440 C C . ASP A 1 189 ? 29.130 13.440 -26.376 1.00 52.62 189 ASP A C 1
ATOM 1442 O O . ASP A 1 189 ? 28.593 13.582 -25.278 1.00 52.62 189 ASP A O 1
ATOM 1446 N N . LEU A 1 190 ? 28.766 12.475 -27.220 1.00 51.00 190 LEU A N 1
ATOM 1447 C CA . LEU A 1 190 ? 27.727 11.457 -27.013 1.00 51.00 190 LEU A CA 1
ATOM 1448 C C . LEU A 1 190 ? 27.963 10.552 -25.779 1.00 51.00 190 LEU A C 1
ATOM 1450 O O . LEU A 1 190 ? 27.153 9.658 -25.517 1.00 51.00 190 LEU A O 1
ATOM 1454 N N . ASP A 1 191 ? 29.044 10.778 -25.029 1.00 53.69 191 ASP A N 1
ATOM 1455 C CA . ASP A 1 191 ? 29.474 9.984 -23.877 1.00 53.69 191 ASP A CA 1
ATOM 1456 C C . ASP A 1 191 ? 28.655 10.249 -22.599 1.00 53.69 191 ASP A C 1
ATOM 1458 O O . ASP A 1 191 ? 28.556 9.365 -21.746 1.00 53.69 191 ASP A O 1
ATOM 1462 N N . ASP A 1 192 ? 27.943 11.378 -22.500 1.00 56.81 192 ASP A N 1
ATOM 1463 C CA . ASP A 1 192 ? 27.096 11.716 -21.337 1.00 56.81 192 ASP A CA 1
ATOM 1464 C C . ASP A 1 192 ? 25.915 10.740 -21.119 1.00 56.81 192 ASP A C 1
ATOM 1466 O O . ASP A 1 192 ? 25.285 10.719 -20.059 1.00 56.81 192 ASP A O 1
ATOM 1470 N N . GLY A 1 193 ? 25.578 9.925 -22.127 1.00 65.81 193 GLY A N 1
ATOM 1471 C CA . GLY A 1 193 ? 24.425 9.020 -22.121 1.00 65.81 193 GLY A CA 1
ATOM 1472 C C . GLY A 1 193 ? 24.750 7.532 -21.985 1.00 65.81 193 GLY A C 1
ATOM 1473 O O . GLY A 1 193 ? 23.818 6.722 -22.007 1.00 65.81 193 GLY A O 1
ATOM 1474 N N . VAL A 1 194 ? 26.025 7.138 -21.880 1.00 76.69 194 VAL A N 1
ATOM 1475 C CA . VAL A 1 194 ? 26.450 5.723 -21.964 1.00 76.69 194 VAL A CA 1
ATOM 1476 C C . VAL A 1 194 ? 25.744 4.851 -20.924 1.00 76.69 194 VAL A C 1
ATOM 1478 O O . VAL A 1 194 ? 25.219 3.788 -21.265 1.00 76.69 194 VAL A O 1
ATOM 1481 N N . ASP A 1 195 ? 25.622 5.332 -19.687 1.00 78.81 195 ASP A N 1
ATOM 1482 C CA . ASP A 1 195 ? 24.928 4.612 -18.615 1.00 78.81 195 ASP A CA 1
ATOM 1483 C C . ASP A 1 195 ? 23.433 4.432 -18.900 1.00 78.81 195 ASP A C 1
ATOM 1485 O O . ASP A 1 195 ? 22.868 3.362 -18.648 1.00 78.81 195 ASP A O 1
ATOM 1489 N N . LEU A 1 196 ? 22.781 5.448 -19.472 1.00 81.00 196 LEU A N 1
ATOM 1490 C CA . LEU A 1 196 ? 21.367 5.379 -19.831 1.00 81.00 196 LEU A CA 1
ATOM 1491 C C . LEU A 1 196 ? 21.144 4.402 -20.991 1.00 81.00 196 LEU A C 1
ATOM 1493 O O . LEU A 1 196 ? 20.236 3.572 -20.924 1.00 81.00 196 LEU A O 1
ATOM 1497 N N . TYR A 1 197 ? 21.992 4.437 -22.023 1.00 85.12 197 TYR A N 1
ATOM 1498 C CA . TYR A 1 197 ? 21.935 3.485 -23.135 1.00 85.12 197 TYR A CA 1
ATOM 1499 C C . TYR A 1 197 ? 22.208 2.048 -22.682 1.00 85.12 197 TYR A C 1
ATOM 1501 O O . TYR A 1 197 ? 21.502 1.125 -23.105 1.00 85.12 197 TYR A O 1
ATOM 1509 N N . ALA A 1 198 ? 23.181 1.843 -21.792 1.00 87.56 198 ALA A N 1
ATOM 1510 C CA . ALA A 1 198 ? 23.473 0.540 -21.202 1.00 87.56 198 ALA A CA 1
ATOM 1511 C C . ALA A 1 198 ? 22.293 0.035 -20.359 1.00 87.56 198 ALA A C 1
ATOM 1513 O O . ALA A 1 198 ? 21.908 -1.133 -20.449 1.00 87.56 198 ALA A O 1
ATOM 1514 N N . LEU A 1 199 ? 21.660 0.920 -19.586 1.00 88.81 199 LEU A N 1
ATOM 1515 C CA . LEU A 1 199 ? 20.485 0.606 -18.781 1.00 88.81 199 LEU A CA 1
ATOM 1516 C C . LEU A 1 199 ? 19.266 0.250 -19.643 1.00 88.81 199 LEU A C 1
ATOM 1518 O O . LEU A 1 199 ? 18.605 -0.751 -19.358 1.00 88.81 199 LEU A O 1
ATOM 1522 N N . ILE A 1 200 ? 18.993 1.017 -20.705 1.00 89.88 200 ILE A N 1
ATOM 1523 C CA . ILE A 1 200 ? 17.946 0.719 -21.695 1.00 89.88 200 ILE A CA 1
ATOM 1524 C C . ILE A 1 200 ? 18.205 -0.643 -22.338 1.00 89.88 200 ILE A C 1
ATOM 1526 O O . ILE A 1 200 ? 17.305 -1.481 -22.368 1.00 89.88 200 ILE A O 1
ATOM 1530 N N . SER A 1 201 ? 19.430 -0.891 -22.803 1.00 90.50 201 SER A N 1
ATOM 1531 C CA . SER A 1 201 ? 19.797 -2.151 -23.460 1.00 90.50 201 SER A CA 1
ATOM 1532 C C . SER A 1 201 ? 19.622 -3.340 -22.514 1.00 90.50 201 SER A C 1
ATOM 1534 O O . SER A 1 201 ? 18.904 -4.285 -22.839 1.00 90.50 201 SER A O 1
ATOM 1536 N N . ARG A 1 202 ? 20.142 -3.242 -21.284 1.00 91.25 202 ARG A N 1
ATOM 1537 C CA . ARG A 1 202 ? 19.974 -4.267 -20.242 1.00 91.25 202 ARG A CA 1
ATOM 1538 C C . ARG A 1 202 ? 18.504 -4.545 -19.932 1.00 91.25 202 ARG A C 1
ATOM 1540 O O . ARG A 1 202 ? 18.123 -5.697 -19.731 1.00 91.25 202 ARG A O 1
ATOM 1547 N N . ASN A 1 203 ? 17.682 -3.501 -19.860 1.00 92.81 203 ASN A N 1
ATOM 1548 C CA . ASN A 1 203 ? 16.253 -3.630 -19.597 1.00 92.81 203 ASN A CA 1
ATOM 1549 C C . ASN A 1 203 ? 15.529 -4.329 -20.752 1.00 92.81 203 ASN A C 1
ATOM 1551 O O . ASN A 1 203 ? 14.807 -5.289 -20.507 1.00 92.81 203 ASN A O 1
ATOM 1555 N N . LEU A 1 204 ? 15.787 -3.925 -21.997 1.00 92.50 204 LEU A N 1
ATOM 1556 C CA . LEU A 1 204 ? 15.203 -4.555 -23.182 1.00 92.50 204 LEU A CA 1
ATOM 1557 C C . LEU A 1 204 ? 15.647 -6.012 -23.377 1.00 92.50 204 LEU A C 1
ATOM 1559 O O . LEU A 1 204 ? 14.939 -6.776 -24.025 1.00 92.50 204 LEU A O 1
ATOM 1563 N N . GLU A 1 205 ? 16.805 -6.412 -22.861 1.00 91.44 205 GLU A N 1
ATOM 1564 C CA . GLU A 1 205 ? 17.277 -7.798 -22.943 1.00 91.44 205 GLU A CA 1
ATOM 1565 C C . GLU A 1 205 ? 16.669 -8.698 -21.865 1.00 91.44 205 GLU A C 1
ATOM 1567 O O . GLU A 1 205 ? 16.310 -9.845 -22.148 1.00 91.44 205 GLU A O 1
ATOM 1572 N N . ARG A 1 206 ? 16.570 -8.190 -20.629 1.00 90.94 206 ARG A N 1
ATOM 1573 C CA . ARG A 1 206 ? 16.315 -9.012 -19.434 1.00 90.94 206 ARG A CA 1
ATOM 1574 C C . ARG A 1 206 ? 14.945 -8.811 -18.803 1.00 90.94 206 ARG A C 1
ATOM 1576 O O . ARG A 1 206 ? 14.480 -9.698 -18.098 1.00 90.94 206 ARG A O 1
ATOM 1583 N N . HIS A 1 207 ? 14.314 -7.662 -19.018 1.00 94.12 207 HIS A N 1
ATOM 1584 C CA . HIS A 1 207 ? 13.137 -7.242 -18.266 1.00 94.12 207 HIS A CA 1
ATOM 1585 C C . HIS A 1 207 ? 12.028 -6.781 -19.222 1.00 94.12 207 HIS A C 1
ATOM 1587 O O . HIS A 1 207 ? 11.906 -5.587 -19.499 1.00 94.12 207 HIS A O 1
ATOM 1593 N N . PRO A 1 208 ? 11.176 -7.708 -19.696 1.00 93.69 208 PRO A N 1
ATOM 1594 C CA . PRO A 1 208 ? 10.048 -7.392 -20.570 1.00 93.69 208 PRO A CA 1
ATOM 1595 C C . PRO A 1 208 ? 9.123 -6.281 -20.061 1.00 93.69 208 PRO A C 1
ATOM 1597 O O . PRO A 1 208 ? 8.518 -5.559 -20.849 1.00 93.69 208 PRO A O 1
ATOM 1600 N N . LEU A 1 209 ? 9.016 -6.148 -18.737 1.00 94.75 209 LEU A N 1
ATOM 1601 C CA . LEU A 1 209 ? 8.195 -5.155 -18.045 1.00 94.75 209 LEU A CA 1
ATOM 1602 C C . LEU A 1 209 ? 9.062 -4.048 -17.433 1.00 94.75 209 LEU A C 1
ATOM 1604 O O . LEU A 1 209 ? 8.887 -3.666 -16.276 1.00 94.75 209 LEU A O 1
ATOM 1608 N N . ALA A 1 210 ? 10.054 -3.572 -18.183 1.00 93.19 210 ALA A N 1
ATOM 1609 C CA . ALA A 1 210 ? 10.875 -2.451 -17.757 1.00 93.19 210 ALA A CA 1
ATOM 1610 C C . ALA A 1 210 ? 10.253 -1.100 -18.110 1.00 93.19 210 ALA A C 1
ATOM 1612 O O . ALA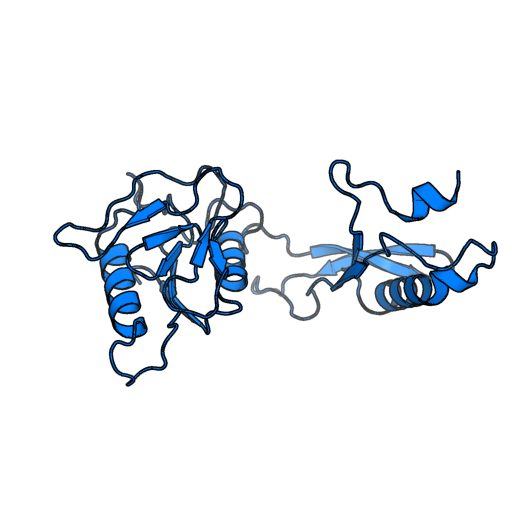 A 1 210 ? 9.620 -0.932 -19.151 1.00 93.19 210 ALA A O 1
ATOM 1613 N N . GLY A 1 211 ? 10.510 -0.112 -17.260 1.00 88.81 211 GLY A N 1
ATOM 1614 C CA . GLY A 1 211 ? 10.110 1.270 -17.480 1.00 88.81 211 GLY A CA 1
ATOM 1615 C C . GLY A 1 211 ? 11.095 2.248 -16.856 1.00 88.81 211 GLY A C 1
ATOM 1616 O O . GLY A 1 211 ? 11.963 1.870 -16.064 1.00 88.81 211 GLY A O 1
ATOM 1617 N N . PHE A 1 212 ? 10.938 3.517 -17.216 1.00 86.44 212 PHE A N 1
ATOM 1618 C CA . PHE A 1 212 ? 11.745 4.615 -16.701 1.00 86.44 212 PHE A CA 1
ATOM 1619 C C . PHE A 1 212 ? 10.852 5.652 -16.035 1.00 86.44 212 PHE A C 1
ATOM 1621 O O . PHE A 1 212 ? 9.784 5.986 -16.547 1.00 86.44 212 PHE A O 1
ATOM 1628 N N . VAL A 1 213 ? 11.323 6.176 -14.911 1.00 86.00 213 VAL A N 1
ATOM 1629 C CA . VAL A 1 213 ? 10.817 7.403 -14.304 1.00 86.00 213 VAL A CA 1
ATOM 1630 C C . VAL A 1 213 ? 11.947 8.414 -14.369 1.00 86.00 213 VAL A C 1
ATOM 1632 O O . VAL A 1 213 ? 13.053 8.149 -13.900 1.00 86.00 213 VAL A O 1
ATOM 1635 N N . LEU A 1 214 ? 11.663 9.556 -14.980 1.00 77.81 214 LEU A N 1
ATOM 1636 C CA . LEU A 1 214 ? 12.595 10.667 -15.088 1.00 77.81 214 LEU A CA 1
ATOM 1637 C C . LEU A 1 214 ? 12.169 11.730 -14.081 1.00 77.81 214 LEU A C 1
ATOM 1639 O O . LEU A 1 214 ? 11.013 12.158 -14.088 1.00 77.81 214 LEU A O 1
ATOM 1643 N N . GLU A 1 215 ? 13.083 12.135 -13.203 1.00 75.62 215 GLU A N 1
ATOM 1644 C CA . GLU A 1 215 ? 12.835 13.272 -12.319 1.00 75.62 215 GLU A CA 1
ATOM 1645 C C . GLU A 1 215 ? 12.898 14.571 -13.133 1.00 75.62 215 GLU A C 1
ATOM 1647 O O . GLU A 1 215 ? 13.906 14.864 -13.775 1.00 75.62 215 GLU A O 1
ATOM 1652 N N . GLY A 1 216 ? 11.808 15.338 -13.121 1.00 71.12 216 GLY A N 1
ATOM 1653 C CA . GLY A 1 216 ? 11.733 16.651 -13.757 1.00 71.12 216 GLY A CA 1
ATOM 1654 C C . GLY A 1 216 ? 11.792 17.789 -12.738 1.00 71.12 216 GLY A C 1
ATOM 1655 O O . GLY A 1 216 ? 11.474 17.609 -11.562 1.00 71.12 216 GLY A O 1
ATOM 1656 N N . HIS A 1 217 ? 12.157 18.987 -13.191 1.00 69.50 217 HIS A N 1
ATOM 1657 C CA . HIS A 1 217 ? 12.152 20.183 -12.354 1.00 69.50 217 HIS A CA 1
ATOM 1658 C C . HIS A 1 217 ? 10.747 20.567 -11.896 1.00 69.50 217 HIS A C 1
ATOM 1660 O O . HIS A 1 217 ? 9.807 20.650 -12.688 1.00 69.50 217 HIS A O 1
ATOM 1666 N N . ALA A 1 218 ? 10.625 20.914 -10.619 1.00 70.06 218 ALA A N 1
ATOM 1667 C CA . ALA A 1 218 ? 9.452 21.622 -10.140 1.00 70.06 218 ALA A CA 1
ATOM 1668 C C . ALA A 1 218 ? 9.391 23.039 -10.754 1.00 70.06 218 ALA A C 1
ATOM 1670 O O . ALA A 1 218 ? 10.432 23.678 -10.912 1.00 70.06 218 ALA A O 1
ATOM 1671 N N . PRO A 1 219 ? 8.193 23.563 -11.068 1.00 72.69 219 PRO A N 1
ATOM 1672 C CA . PRO A 1 219 ? 6.880 22.937 -10.882 1.00 72.69 219 PRO A CA 1
ATOM 1673 C C . PRO A 1 219 ? 6.360 22.173 -12.118 1.00 72.69 219 PRO A C 1
ATOM 1675 O O . PRO A 1 219 ? 5.282 21.593 -12.051 1.00 72.69 219 PRO A O 1
ATOM 1678 N N . PHE A 1 220 ? 7.085 22.172 -13.243 1.00 73.69 220 PHE A N 1
ATOM 1679 C CA . PHE A 1 220 ? 6.534 21.772 -14.549 1.00 73.69 220 PHE A CA 1
ATOM 1680 C C . PHE A 1 220 ? 7.005 20.409 -15.076 1.00 73.69 220 PHE A C 1
ATOM 1682 O O . PHE A 1 220 ? 6.615 20.011 -16.169 1.00 73.69 220 PHE A O 1
ATOM 1689 N N . GLY A 1 221 ? 7.840 19.687 -14.328 1.00 66.94 221 GLY A N 1
ATOM 1690 C CA . GLY A 1 221 ? 8.341 18.368 -14.713 1.00 66.94 221 GLY A CA 1
ATOM 1691 C C . GLY A 1 221 ? 9.255 18.387 -15.941 1.00 66.94 221 GLY A C 1
ATOM 1692 O O . GLY A 1 221 ? 9.409 17.363 -16.601 1.00 66.94 221 GLY A O 1
ATOM 1693 N N . THR A 1 222 ? 9.852 19.532 -16.278 1.00 69.75 222 THR A N 1
ATOM 1694 C CA . THR A 1 222 ? 10.777 19.639 -17.412 1.00 69.75 222 THR A CA 1
ATOM 1695 C C . THR A 1 222 ? 12.079 18.911 -17.104 1.00 69.75 222 THR A C 1
ATOM 1697 O O . THR A 1 222 ? 12.627 19.060 -16.011 1.00 69.75 222 THR A O 1
ATOM 1700 N N . ILE A 1 223 ? 12.584 18.146 -18.070 1.00 65.88 223 ILE A N 1
ATOM 1701 C CA . ILE A 1 223 ? 13.859 17.433 -17.938 1.00 65.88 223 ILE A CA 1
ATOM 1702 C C . ILE A 1 223 ? 14.994 18.459 -17.902 1.00 65.88 223 ILE A C 1
ATOM 1704 O O . ILE A 1 223 ? 15.042 19.358 -18.743 1.00 65.88 223 ILE A O 1
ATOM 1708 N N . THR A 1 224 ? 15.919 18.314 -16.956 1.00 61.81 224 THR A N 1
ATOM 1709 C CA . THR A 1 224 ? 17.029 19.254 -16.759 1.00 61.81 224 THR A CA 1
ATOM 1710 C C . THR A 1 224 ? 17.898 19.403 -18.016 1.00 61.81 224 THR A C 1
ATOM 1712 O O . THR A 1 224 ? 18.253 20.524 -18.391 1.00 61.81 224 THR A O 1
ATOM 1715 N N . SER A 1 225 ? 18.139 18.306 -18.742 1.00 59.75 225 SER A N 1
ATOM 1716 C CA . SER A 1 225 ? 18.863 18.289 -20.020 1.00 59.75 225 SER A CA 1
ATOM 1717 C C . SER A 1 225 ? 18.206 19.079 -21.161 1.00 59.75 225 SER A C 1
ATOM 1719 O O . SER A 1 225 ? 18.922 19.560 -22.035 1.00 59.75 225 SER A O 1
ATOM 1721 N N . ALA A 1 226 ? 16.887 19.316 -21.151 1.00 54.28 226 ALA A N 1
ATOM 1722 C CA . ALA A 1 226 ? 16.228 20.145 -22.172 1.00 54.28 226 ALA A CA 1
ATOM 1723 C C . ALA A 1 226 ? 16.686 21.617 -22.120 1.00 54.28 226 ALA A C 1
ATOM 1725 O O . ALA A 1 226 ? 16.592 22.340 -23.111 1.00 54.28 226 ALA A O 1
ATOM 1726 N N . THR A 1 227 ? 17.221 22.051 -20.976 1.00 49.78 227 THR A N 1
ATOM 1727 C CA . THR A 1 227 ? 17.827 23.376 -20.785 1.00 49.78 227 THR A CA 1
ATOM 1728 C C . THR A 1 227 ? 19.241 23.458 -21.368 1.00 49.78 227 THR A C 1
ATOM 1730 O O . THR A 1 227 ? 19.720 24.558 -21.613 1.00 49.78 227 THR A O 1
ATOM 1733 N N . ARG A 1 228 ? 19.910 22.316 -21.607 1.00 50.88 228 ARG A N 1
ATOM 1734 C CA . ARG A 1 228 ? 21.263 22.255 -22.195 1.00 50.88 228 ARG A CA 1
ATOM 1735 C C . ARG A 1 228 ? 21.263 22.468 -23.713 1.00 50.88 228 ARG A C 1
ATOM 1737 O O . ARG A 1 228 ? 22.294 22.816 -24.264 1.00 50.88 228 ARG A O 1
ATOM 1744 N N . ALA A 1 229 ? 20.123 22.267 -24.376 1.00 45.22 229 ALA A N 1
ATOM 1745 C CA . ALA A 1 229 ? 19.970 22.407 -25.828 1.00 45.22 229 ALA A CA 1
ATOM 1746 C C . ALA A 1 229 ? 19.492 23.809 -26.275 1.00 45.22 229 ALA A C 1
ATOM 1748 O O . ALA A 1 229 ? 19.025 23.960 -27.405 1.00 45.22 229 ALA A O 1
ATOM 1749 N N . ARG A 1 230 ? 19.539 24.813 -25.388 1.00 41.12 230 ARG A N 1
ATOM 1750 C CA . ARG A 1 230 ? 19.190 26.213 -25.679 1.00 41.12 230 ARG A CA 1
ATOM 1751 C C . ARG A 1 230 ? 20.398 27.127 -25.582 1.00 41.12 230 ARG A C 1
ATOM 1753 O O . ARG A 1 230 ? 21.193 26.939 -24.637 1.00 41.12 230 ARG A O 1
#

Secondary structure (DSSP, 8-state):
---EEEE--GGGHHHHHHHHHHH---SS-EEEE--SSPTTSTT-SHHHHHHHHHHHHHH-TTB-TTS-BSS-EEEEETTEEEETTTEEE--SSTT-EEE-SSS--EEEE-SSSS--EES----S--GGG-TTSTTTS-SEEEEEEEETTEEEEEEEE-B-TTSPBPGGG--EEEEE---SS-SS-----GGGGHHHHHHHHHHHHH-TTEEEEE--BTTTTB-GGGGTT-

pLDDT: mean 88.31, std 13.18, range [41.12, 98.69]

Nearest PDB structures (foldseek):
  6rue-assembly1_D  TM=7.928E-01  e=1.307E-09  Wolinella succinogenes DSM 1740
  6paa-assembly1_B-2  TM=7.946E-01  e=8.486E-10  Escherichia coli K-12
  3pga-assembly1_2  TM=7.330E-01  e=3.362E-10  Pseudomonas sp. 7A
  6wyy-assembly1_B  TM=6.932E-01  e=4.303E-10  Pseudomonas putida KT2440
  8h49-assembly1_A-2  TM=7.991E-01  e=2.862E-08  Bacillus paralicheniformis

Solvent-accessible surface area (backbone atoms only — not comparable to full-atom values): 13179 Å² total; per-residue (Å²): 129,78,48,50,76,47,78,43,65,56,94,54,39,45,62,52,36,31,49,47,18,33,34,42,67,43,49,58,45,37,30,32,34,44,41,73,41,60,87,91,47,90,88,40,48,35,68,57,25,54,49,36,42,48,51,42,49,72,66,46,69,51,36,45,98,87,59,38,48,52,52,43,24,28,35,30,50,92,50,32,30,22,27,20,85,24,40,40,78,75,45,86,54,79,82,21,66,45,63,46,87,88,79,64,26,67,32,29,40,33,76,62,103,51,77,56,44,73,79,57,68,63,89,68,73,27,14,63,64,20,77,63,5,55,83,62,45,64,54,56,46,83,24,39,31,64,44,99,91,48,79,40,81,39,84,36,64,36,34,52,97,88,60,46,76,38,80,93,48,64,63,47,73,45,77,48,77,66,68,92,73,68,98,70,79,85,66,95,59,82,68,88,46,51,68,59,54,51,49,51,51,52,31,28,71,74,30,45,51,46,49,77,45,72,58,37,43,85,93,78,56,47,52,58,69,68,64,71,80,106

Radius of gyration: 22.35 Å; Cα contacts (8 Å, |Δi|>4): 400; chains: 1; bounding box: 55×47×64 Å